Protein AF-A0A7S4KEG2-F1 (afdb_monomer_lite)

Foldseek 3Di:
DDDPPDPPPPDDQVPAQFDDDPDPDRQTPVRLLVQLVVLQVVLVVCVVVLVLVSSLVSLVVSCSSCVSVLPPPDPSSLVSLLSSLLSQLVSLLSVLLQDPDLVSSLVSLVSSLVSLVVSCVSPVLPLSSLQSLLSSLLLNLLSVVVVCVVPPDDDDRSVVSLVSSVVSLVSSCVSVVDDDPSSVVSVVCSVVSVSNVSSVVSVVVVVVVVVVVVVVVVVVVVVVVVVVVCPPDPPVCVVVDPPVVVVLVVVVVVVVVVVDDPVRSLVVVLVCLVPPPVDDPQRSVQVNCVSVPNPVDHPDDDDPVRVVVVVVVVLVCQCPPPVDDPVNNVVVVVVVVVVPDPDD

pLDDT: mean 79.64, std 15.92, range [32.06, 98.12]

Sequence (344 aa):
MEEDHGRDGYIDSSQLPGYQAEGDERVSFDSCLAIANSYKVEGNDKFKNQEWSEAMECYQNALQVLEPYKSIPFKQVKEMLTSCHLNIAASGYKKSVGMKRDLEAARELDLALQHCKEALSLDPRSVKAYFRQGQIYAEISALEDAARSQYDSFSGSANILTQRSRDSLLQAKSILGTNDNSIAAAFEELEAGAAKKRRKEYRTSLQMSKASDATMERSDKAAERMNQKNIPRKAEDWNKIDLDGELQRLEYESLRQQGLSEDEIRNRQIMQIVQDSSLDEDEKMKRCMHLVGHKDWQPHPLTEQERNRRESEKMLQFLQDPRRSPDEKVSYLAHLYQKSKPSD

Organism: Guillardia theta (NCBI:txid55529)

InterPro domains:
  IPR011990 Tetratricopeptide-like helical domain superfamily [G3DSA:1.25.40.10] (25-153)
  IPR011990 Tetratricopeptide-like helical domain superfamily [SSF48452] (35-147)
  IPR050754 Peptidyl-prolyl cis-trans isomerase FKBP4/5/8-like [PTHR46512] (27-147)

Structure (mmCIF, N/CA/C/O backbone):
data_AF-A0A7S4KEG2-F1
#
_entry.id   AF-A0A7S4KEG2-F1
#
loop_
_atom_site.group_PDB
_atom_site.id
_atom_site.type_symbol
_atom_site.label_atom_id
_atom_site.label_alt_id
_atom_site.label_comp_id
_atom_site.label_asym_id
_atom_site.label_entity_id
_atom_site.label_seq_id
_atom_site.pdbx_PDB_ins_code
_atom_site.Cartn_x
_atom_site.Cartn_y
_atom_site.Cartn_z
_atom_site.occupancy
_atom_site.B_iso_or_equiv
_atom_site.auth_seq_id
_atom_site.auth_comp_id
_atom_site.auth_asym_id
_atom_site.auth_atom_id
_atom_site.pdbx_PDB_model_num
ATOM 1 N N . MET A 1 1 ? 9.324 -32.953 -36.872 1.00 39.41 1 MET A N 1
ATOM 2 C CA . MET A 1 1 ? 10.489 -32.287 -36.265 1.00 39.41 1 MET A CA 1
ATOM 3 C C . MET A 1 1 ? 11.060 -31.388 -37.334 1.00 39.41 1 MET A C 1
ATOM 5 O O . MET A 1 1 ? 11.799 -31.873 -38.174 1.00 39.41 1 MET A O 1
ATOM 9 N N . GLU A 1 2 ? 10.636 -30.133 -37.350 1.00 32.06 2 GLU A N 1
ATOM 10 C CA . GLU A 1 2 ? 11.335 -29.060 -38.054 1.00 32.06 2 GLU A CA 1
ATOM 11 C C . GLU A 1 2 ? 11.366 -27.901 -37.062 1.00 32.06 2 GLU A C 1
ATOM 13 O O . GLU A 1 2 ? 10.323 -27.423 -36.615 1.00 32.06 2 GLU A O 1
ATOM 18 N N . GLU A 1 3 ? 12.571 -27.593 -36.591 1.00 37.38 3 GLU A N 1
ATOM 19 C CA . GLU A 1 3 ? 12.851 -26.505 -35.665 1.00 37.38 3 GLU A CA 1
ATOM 20 C C . GLU A 1 3 ? 12.835 -25.197 -36.459 1.00 37.38 3 GLU A C 1
ATOM 22 O O . GLU A 1 3 ? 13.717 -24.935 -37.275 1.00 37.38 3 GLU A O 1
ATOM 27 N N . ASP A 1 4 ? 11.802 -24.387 -36.235 1.00 32.53 4 ASP A N 1
ATOM 28 C CA . ASP A 1 4 ? 11.721 -23.013 -36.723 1.00 32.53 4 ASP A CA 1
ATOM 29 C C . ASP A 1 4 ? 12.613 -22.137 -35.830 1.00 32.53 4 ASP A C 1
ATOM 31 O O . ASP A 1 4 ? 12.211 -21.648 -34.770 1.00 32.53 4 ASP A O 1
ATOM 35 N N . HIS A 1 5 ? 13.888 -22.023 -36.204 1.00 35.38 5 HIS A N 1
ATOM 36 C CA . HIS A 1 5 ? 14.797 -21.052 -35.613 1.00 35.38 5 HIS A CA 1
ATOM 37 C C . HIS A 1 5 ? 14.355 -19.648 -36.026 1.00 35.38 5 HIS A C 1
ATOM 39 O O . HIS A 1 5 ? 14.627 -19.181 -37.133 1.00 35.38 5 HIS A O 1
ATOM 45 N N . GLY A 1 6 ? 13.664 -18.994 -35.090 1.00 36.53 6 GLY A N 1
ATOM 46 C CA . GLY A 1 6 ? 13.202 -17.622 -35.191 1.00 36.53 6 GLY A CA 1
ATOM 47 C C . GLY A 1 6 ? 14.280 -16.688 -35.731 1.00 36.53 6 GLY A C 1
ATOM 48 O O . GLY A 1 6 ? 15.373 -16.564 -35.178 1.00 36.53 6 GLY A O 1
ATOM 49 N N . ARG A 1 7 ? 13.933 -15.990 -36.814 1.00 38.50 7 ARG A N 1
ATOM 50 C CA . ARG A 1 7 ? 14.601 -14.750 -37.198 1.00 38.50 7 ARG A CA 1
ATOM 51 C C . ARG A 1 7 ? 14.349 -13.726 -36.093 1.00 38.50 7 ARG A C 1
ATOM 53 O O . ARG A 1 7 ? 13.354 -13.007 -36.143 1.00 38.50 7 ARG A O 1
ATOM 60 N N . ASP A 1 8 ? 15.260 -13.639 -35.132 1.00 41.06 8 ASP A N 1
ATOM 61 C CA . ASP A 1 8 ? 15.459 -12.409 -34.371 1.00 41.06 8 ASP A CA 1
ATOM 62 C C . ASP A 1 8 ? 15.936 -11.350 -35.371 1.00 41.06 8 ASP A C 1
ATOM 64 O O . ASP A 1 8 ? 17.112 -11.256 -35.726 1.00 41.06 8 ASP A O 1
ATOM 68 N N . GLY A 1 9 ? 14.976 -10.606 -35.921 1.00 41.56 9 GLY A N 1
ATOM 69 C CA . GLY A 1 9 ? 15.255 -9.420 -36.711 1.00 41.56 9 GLY A CA 1
ATOM 70 C C . GLY A 1 9 ? 16.026 -8.446 -35.832 1.00 41.56 9 GLY A C 1
ATOM 71 O O . GLY A 1 9 ? 15.485 -7.929 -34.860 1.00 41.56 9 GLY A O 1
ATOM 72 N N . TYR A 1 10 ? 17.297 -8.231 -36.153 1.00 44.19 10 TYR A N 1
ATOM 73 C CA . TYR A 1 10 ? 18.137 -7.240 -35.496 1.00 44.19 10 TYR A CA 1
ATOM 74 C C . TYR A 1 10 ? 17.536 -5.851 -35.761 1.00 44.19 10 TYR A C 1
ATOM 76 O O . TYR A 1 10 ? 17.690 -5.298 -36.849 1.00 44.19 10 TYR A O 1
ATOM 84 N N . ILE A 1 11 ? 16.768 -5.326 -34.803 1.00 56.62 11 ILE A N 1
ATOM 85 C CA . ILE A 1 11 ? 16.232 -3.965 -34.862 1.00 56.62 11 ILE A CA 1
ATOM 86 C C . ILE A 1 11 ? 17.379 -3.029 -34.486 1.00 56.62 11 ILE A C 1
ATOM 88 O O . ILE A 1 11 ? 17.848 -3.047 -33.350 1.00 56.62 11 ILE A O 1
ATOM 92 N N . ASP A 1 12 ? 17.837 -2.237 -35.452 1.00 55.44 12 ASP A N 1
ATOM 93 C CA . ASP A 1 12 ? 18.860 -1.214 -35.247 1.00 55.44 12 ASP A CA 1
ATOM 94 C C . ASP A 1 12 ? 18.369 -0.186 -34.214 1.00 55.44 12 ASP A C 1
ATOM 96 O O . ASP A 1 12 ? 17.381 0.523 -34.432 1.00 55.44 12 ASP A O 1
ATOM 100 N N . SER A 1 13 ? 19.060 -0.112 -33.074 1.00 55.47 13 SER A N 1
ATOM 101 C CA . SER A 1 13 ? 18.702 0.764 -31.958 1.00 55.47 13 SER A CA 1
ATOM 102 C C . SER A 1 13 ? 18.745 2.252 -32.322 1.00 55.47 13 SER A C 1
ATOM 104 O O . SER A 1 13 ? 18.095 3.055 -31.653 1.00 55.47 13 SER A O 1
ATOM 106 N N . SER A 1 14 ? 19.434 2.624 -33.408 1.00 53.56 14 SER A N 1
ATOM 107 C CA . SER A 1 14 ? 19.484 3.995 -33.932 1.00 53.56 14 SER A CA 1
ATOM 108 C C . SER A 1 14 ? 18.191 4.446 -34.630 1.00 53.56 14 SER A C 1
ATOM 110 O O . SER A 1 14 ? 17.981 5.647 -34.816 1.00 53.56 14 SER A O 1
ATOM 112 N N . GLN A 1 15 ? 17.300 3.508 -34.977 1.00 54.25 15 GLN A N 1
ATOM 113 C CA . GLN A 1 15 ? 16.011 3.779 -35.631 1.00 54.25 15 GLN A CA 1
ATOM 114 C C . GLN A 1 15 ? 14.820 3.780 -34.661 1.00 54.25 15 GLN A C 1
ATOM 116 O O . GLN A 1 15 ? 13.681 4.004 -35.076 1.00 54.25 15 GLN A O 1
ATOM 121 N N . LEU A 1 16 ? 15.062 3.528 -33.373 1.00 61.19 16 LEU A N 1
ATOM 122 C CA . LEU A 1 16 ? 14.010 3.471 -32.366 1.00 61.19 16 LEU A CA 1
ATOM 123 C C . LEU A 1 16 ? 13.505 4.875 -31.978 1.00 61.19 16 LEU A C 1
ATOM 125 O O . LEU A 1 16 ? 14.278 5.840 -31.990 1.00 61.19 16 LEU A O 1
ATOM 129 N N . PRO A 1 17 ? 12.213 5.016 -31.621 1.00 58.81 17 PRO A N 1
ATOM 130 C CA . PRO A 1 17 ? 11.678 6.282 -31.134 1.00 58.81 17 PRO A CA 1
ATOM 131 C C . PRO A 1 17 ? 12.398 6.683 -29.840 1.00 58.81 17 PRO A C 1
ATOM 133 O O . PRO A 1 17 ? 12.325 5.977 -28.840 1.00 58.81 17 PRO A O 1
ATOM 136 N N . GLY A 1 18 ? 13.112 7.809 -29.867 1.00 52.38 18 GLY A N 1
ATOM 137 C CA . GLY A 1 18 ? 13.791 8.343 -28.686 1.00 52.38 18 GLY A CA 1
ATOM 138 C C . GLY A 1 18 ? 12.796 8.911 -27.672 1.00 52.38 18 GLY A C 1
ATOM 139 O O . GLY A 1 18 ? 11.804 9.535 -28.052 1.00 52.38 18 GLY A O 1
ATOM 140 N N . TYR A 1 19 ? 13.080 8.733 -26.382 1.00 53.09 19 TYR A N 1
ATOM 141 C CA . TYR A 1 19 ? 12.391 9.442 -25.302 1.00 53.09 19 TYR A CA 1
ATOM 142 C C . TYR A 1 19 ? 12.930 10.880 -25.230 1.00 53.09 19 TYR A C 1
ATOM 144 O O . TYR A 1 19 ? 14.144 11.075 -25.139 1.00 53.09 19 TYR A O 1
ATOM 152 N N . GLN A 1 20 ? 12.051 11.884 -25.305 1.00 52.91 20 GLN A N 1
ATOM 153 C CA . GLN A 1 20 ? 12.420 13.289 -25.103 1.00 52.91 20 GLN A CA 1
ATOM 154 C C . GLN A 1 20 ? 12.227 13.647 -23.626 1.00 52.91 20 GLN A C 1
ATOM 156 O O . GLN A 1 20 ? 11.113 13.940 -23.196 1.00 52.91 20 GLN A O 1
ATOM 161 N N . ALA A 1 21 ? 13.310 13.613 -22.850 1.00 45.81 21 ALA A N 1
ATOM 162 C CA . ALA A 1 21 ? 13.364 14.352 -21.591 1.00 45.81 21 ALA A CA 1
ATOM 163 C C . ALA A 1 21 ? 13.489 15.853 -21.915 1.00 45.81 21 ALA A C 1
ATOM 165 O O . ALA A 1 21 ? 14.041 16.204 -22.957 1.00 45.81 21 ALA A O 1
ATOM 166 N N . GLU A 1 22 ? 12.947 16.732 -21.069 1.00 44.00 22 GLU A N 1
ATOM 167 C CA . GLU A 1 22 ? 13.000 18.190 -21.258 1.00 44.00 22 GLU A CA 1
ATOM 168 C C . GLU A 1 22 ? 14.449 18.667 -21.507 1.00 44.00 22 GLU A C 1
ATOM 170 O O . GLU A 1 22 ? 15.245 18.766 -20.577 1.00 44.00 22 GLU A O 1
ATOM 175 N N . GLY A 1 23 ? 14.795 18.928 -22.777 1.00 45.94 23 GLY A N 1
ATOM 176 C CA . GLY A 1 23 ? 16.138 19.330 -23.217 1.00 45.94 23 GLY A CA 1
ATOM 177 C C . GLY A 1 23 ? 16.717 18.459 -24.342 1.00 45.94 23 GLY A C 1
ATOM 178 O O . GLY A 1 23 ? 17.542 17.600 -24.077 1.00 45.94 23 GLY A O 1
ATOM 179 N N . ASP A 1 24 ? 16.263 18.705 -25.576 1.00 43.44 24 ASP A N 1
ATOM 180 C CA . ASP A 1 24 ? 16.831 18.466 -26.931 1.00 43.44 24 ASP A CA 1
ATOM 181 C C . ASP A 1 24 ? 17.762 17.273 -27.306 1.00 43.44 24 ASP A C 1
ATOM 183 O O . ASP A 1 24 ? 18.054 17.110 -28.491 1.00 43.44 24 ASP A O 1
ATOM 187 N N . GLU A 1 25 ? 18.188 16.378 -26.411 1.00 54.16 25 GLU A N 1
ATOM 188 C CA . GLU A 1 25 ? 18.957 15.174 -26.772 1.00 54.16 25 GLU A CA 1
ATOM 189 C C . GLU A 1 25 ? 18.077 13.916 -26.762 1.00 54.16 25 GLU A C 1
ATOM 191 O O . GLU A 1 25 ? 17.476 13.541 -25.755 1.00 54.16 25 GLU A O 1
ATOM 196 N N . ARG A 1 26 ? 18.004 13.224 -27.911 1.00 59.25 26 ARG A N 1
ATOM 197 C CA . ARG A 1 26 ? 17.356 11.907 -28.005 1.00 59.25 26 ARG A CA 1
ATOM 198 C C . ARG A 1 26 ? 18.095 10.921 -27.104 1.00 59.25 26 ARG A C 1
ATOM 200 O O . ARG A 1 26 ? 19.220 10.526 -27.402 1.00 59.25 26 ARG A O 1
ATOM 207 N N . VAL A 1 27 ? 17.432 10.479 -26.042 1.00 66.75 27 VAL A N 1
ATOM 208 C CA . VAL A 1 27 ? 17.973 9.467 -25.134 1.00 66.75 27 VAL A CA 1
ATOM 209 C C . VAL A 1 27 ? 17.968 8.111 -25.844 1.00 66.75 27 VAL A C 1
ATOM 211 O O . VAL A 1 27 ? 16.933 7.675 -26.352 1.00 66.75 27 VAL A O 1
ATOM 214 N N . SER A 1 28 ? 19.128 7.450 -25.896 1.00 78.75 28 SER A N 1
ATOM 215 C CA . SER A 1 28 ? 19.264 6.126 -26.520 1.00 78.75 28 SER A CA 1
ATOM 216 C C . SER A 1 28 ? 18.393 5.074 -25.819 1.00 78.75 28 SER A C 1
ATOM 218 O O . SER A 1 28 ? 18.040 5.229 -24.647 1.00 78.75 28 SER A O 1
ATOM 220 N N . PHE A 1 29 ? 18.076 3.977 -26.510 1.00 83.56 29 PHE A N 1
ATOM 221 C CA . PHE A 1 29 ? 17.336 2.851 -25.930 1.00 83.56 29 PHE A CA 1
ATOM 222 C C . PHE A 1 29 ? 17.989 2.310 -24.647 1.00 83.56 29 PHE A C 1
ATOM 224 O O . PHE A 1 29 ? 17.316 2.156 -23.626 1.00 83.56 29 PHE A O 1
ATOM 231 N N . ASP A 1 30 ? 19.308 2.098 -24.672 1.00 84.50 30 ASP A N 1
ATOM 232 C CA . ASP A 1 30 ? 20.064 1.592 -23.521 1.00 84.50 30 ASP A CA 1
ATOM 233 C C . ASP A 1 30 ? 20.027 2.578 -22.348 1.00 84.50 30 ASP A C 1
ATOM 235 O O . ASP A 1 30 ? 19.859 2.186 -21.190 1.00 84.50 30 ASP A O 1
ATOM 239 N N . SER A 1 31 ? 20.104 3.878 -22.645 1.00 86.50 31 SER A N 1
ATOM 240 C CA . SER A 1 31 ? 19.953 4.935 -21.645 1.00 86.50 31 SER A CA 1
ATOM 241 C C . SER A 1 31 ? 18.537 4.962 -21.054 1.00 86.50 31 SER A C 1
ATOM 243 O O . SER A 1 31 ? 18.398 5.082 -19.839 1.00 86.50 31 SER A O 1
ATOM 245 N N . CYS A 1 32 ? 17.487 4.778 -21.862 1.00 88.94 32 CYS A N 1
ATOM 246 C CA . CYS A 1 32 ? 16.103 4.696 -21.376 1.00 88.94 32 CYS A CA 1
ATOM 247 C C . CYS A 1 32 ? 15.905 3.495 -20.440 1.00 88.94 32 CYS A C 1
ATOM 249 O O . CYS A 1 32 ? 15.313 3.630 -19.369 1.00 88.94 32 CYS A O 1
ATOM 251 N N . LEU A 1 33 ? 16.446 2.327 -20.801 1.00 90.19 33 LEU A N 1
ATOM 252 C CA . LEU A 1 33 ? 16.429 1.132 -19.952 1.00 90.19 33 LEU A CA 1
ATOM 253 C C . LEU A 1 33 ? 17.165 1.354 -18.626 1.00 90.19 33 LEU A C 1
ATOM 255 O O . LEU A 1 33 ? 16.671 0.936 -17.575 1.00 90.19 33 LEU A O 1
ATOM 259 N N . ALA A 1 34 ? 18.319 2.024 -18.658 1.00 91.62 34 ALA A N 1
ATOM 260 C CA . ALA A 1 34 ? 19.087 2.348 -17.459 1.00 91.62 34 ALA A CA 1
ATOM 261 C C . ALA A 1 34 ? 18.325 3.306 -16.527 1.00 91.62 34 ALA A C 1
ATOM 263 O O . ALA A 1 34 ? 18.239 3.039 -15.327 1.00 91.62 34 ALA A O 1
ATOM 264 N N . ILE A 1 35 ? 17.717 4.363 -17.077 1.00 92.06 35 ILE A N 1
ATOM 265 C CA . ILE A 1 35 ? 16.897 5.329 -16.326 1.00 92.06 35 ILE A CA 1
ATOM 266 C C . ILE A 1 35 ? 15.665 4.638 -15.726 1.00 92.06 35 ILE A C 1
ATOM 268 O O . ILE A 1 35 ? 15.391 4.761 -14.534 1.00 92.06 35 ILE A O 1
ATOM 272 N N . ALA A 1 36 ? 14.939 3.842 -16.514 1.00 94.25 36 ALA A N 1
ATOM 273 C CA . ALA A 1 36 ? 13.787 3.098 -16.009 1.00 94.25 36 ALA A CA 1
ATOM 274 C C . ALA A 1 36 ? 14.184 2.130 -14.881 1.00 94.25 36 ALA A C 1
ATOM 276 O O . ALA A 1 36 ? 13.465 1.976 -13.890 1.00 94.25 36 ALA A O 1
ATOM 277 N N . ASN A 1 37 ? 15.357 1.498 -14.991 1.00 95.19 37 ASN A N 1
ATOM 278 C CA . ASN A 1 37 ? 15.868 0.637 -13.935 1.00 95.19 37 ASN A CA 1
ATOM 279 C C . ASN A 1 37 ? 16.254 1.420 -12.671 1.00 95.19 37 ASN A C 1
ATOM 281 O O . ASN A 1 37 ? 15.997 0.910 -11.580 1.00 95.19 37 ASN A O 1
ATOM 285 N N . SER A 1 38 ? 16.824 2.628 -12.779 1.00 96.81 38 SER A N 1
ATOM 286 C CA . SER A 1 38 ? 17.148 3.443 -11.597 1.00 96.81 38 SER A CA 1
ATOM 287 C C . SER A 1 38 ? 15.884 3.825 -10.833 1.00 96.81 38 SER A C 1
ATOM 289 O O . SER A 1 38 ? 15.819 3.594 -9.628 1.00 96.81 38 SER A O 1
ATOM 291 N N . TYR A 1 39 ? 14.842 4.274 -11.539 1.00 97.62 39 TYR A N 1
ATOM 292 C CA . TYR A 1 39 ? 13.536 4.551 -10.944 1.00 97.62 39 TYR A CA 1
ATOM 293 C C . TYR A 1 39 ? 12.927 3.316 -10.273 1.00 97.62 39 TYR A C 1
ATOM 295 O O . TYR A 1 39 ? 12.417 3.395 -9.158 1.00 97.62 39 TYR A O 1
ATOM 303 N N . LYS A 1 40 ? 13.015 2.136 -10.900 1.00 96.44 40 LYS A N 1
ATOM 304 C CA . LYS A 1 40 ? 12.546 0.893 -10.269 1.00 96.44 40 LYS A CA 1
ATOM 305 C C . LYS A 1 40 ? 13.324 0.571 -8.987 1.00 96.44 40 LYS A C 1
ATOM 307 O O . LYS A 1 40 ? 12.723 0.109 -8.020 1.00 96.44 40 LYS A O 1
ATOM 312 N N . VAL A 1 41 ? 14.646 0.750 -8.976 1.00 96.56 41 VAL A N 1
ATOM 313 C CA . VAL A 1 41 ? 15.475 0.501 -7.783 1.00 96.56 41 VAL A CA 1
ATOM 314 C C . VAL A 1 41 ? 15.097 1.462 -6.659 1.00 96.56 41 VAL A C 1
ATOM 316 O O . VAL A 1 41 ? 14.817 1.002 -5.556 1.00 96.56 41 VAL A O 1
ATOM 319 N N . GLU A 1 42 ? 14.982 2.753 -6.959 1.00 96.69 42 GLU A N 1
ATOM 320 C CA . GLU A 1 42 ? 14.536 3.767 -6.001 1.00 96.69 42 GLU A CA 1
ATOM 321 C C . GLU A 1 42 ? 13.143 3.442 -5.444 1.00 96.69 42 GLU A C 1
ATOM 323 O O . GLU A 1 42 ? 12.945 3.403 -4.228 1.00 96.69 42 GLU A O 1
ATOM 328 N N . GLY A 1 43 ? 12.198 3.086 -6.318 1.00 96.69 43 GLY A N 1
ATOM 329 C CA . GLY A 1 43 ? 10.859 2.666 -5.914 1.00 96.69 43 GLY A CA 1
ATOM 330 C C . GLY A 1 43 ? 10.871 1.436 -5.002 1.00 96.69 43 GLY A C 1
ATOM 331 O O . GLY A 1 43 ? 10.078 1.358 -4.062 1.00 96.69 43 GLY A O 1
ATOM 332 N N . ASN A 1 44 ? 11.784 0.482 -5.222 1.00 94.69 44 ASN A N 1
ATOM 333 C CA . ASN A 1 44 ? 11.926 -0.685 -4.346 1.00 94.69 44 ASN A CA 1
ATOM 334 C C . ASN A 1 44 ? 12.424 -0.288 -2.951 1.00 94.69 44 ASN A C 1
ATOM 336 O O . ASN A 1 44 ? 12.008 -0.897 -1.965 1.00 94.69 44 ASN A O 1
ATOM 340 N N . ASP A 1 45 ? 13.307 0.702 -2.854 1.00 97.19 45 ASP A N 1
ATOM 341 C CA . ASP A 1 45 ? 13.810 1.185 -1.568 1.00 97.19 45 ASP A CA 1
ATOM 342 C C . ASP A 1 45 ? 12.732 1.970 -0.815 1.00 97.19 45 ASP A C 1
ATOM 344 O O . ASP A 1 45 ? 12.480 1.685 0.358 1.00 97.19 45 ASP A O 1
ATOM 348 N N . LYS A 1 46 ? 11.978 2.828 -1.511 1.00 95.75 46 LYS A N 1
ATOM 349 C CA . LYS A 1 46 ? 10.770 3.475 -0.971 1.00 95.75 46 LYS A CA 1
ATOM 350 C C . LYS A 1 46 ? 9.732 2.460 -0.493 1.00 95.75 46 LYS A C 1
ATOM 352 O O . LYS A 1 46 ? 9.187 2.586 0.602 1.00 95.75 46 LYS A O 1
ATOM 357 N N . PHE A 1 47 ? 9.526 1.387 -1.256 1.00 93.94 47 PHE A N 1
ATOM 358 C CA . PHE A 1 47 ? 8.638 0.298 -0.860 1.00 93.94 47 PHE A CA 1
ATOM 359 C C . PHE A 1 47 ? 9.108 -0.373 0.439 1.00 93.94 47 PHE A C 1
ATOM 361 O O . PHE A 1 47 ? 8.312 -0.591 1.346 1.00 93.94 47 PHE A O 1
ATOM 368 N N . LYS A 1 48 ? 10.401 -0.680 0.594 1.00 94.88 48 LYS A N 1
ATOM 369 C CA . LYS A 1 48 ? 10.913 -1.258 1.854 1.00 94.88 48 LYS A CA 1
ATOM 370 C C . LYS A 1 48 ? 10.697 -0.321 3.046 1.00 94.88 48 LYS A C 1
ATOM 372 O O . LYS A 1 48 ? 10.396 -0.802 4.137 1.00 94.88 48 LYS A O 1
ATOM 377 N N . ASN A 1 49 ? 10.785 0.988 2.818 1.00 95.44 49 ASN A N 1
ATOM 378 C CA . ASN A 1 49 ? 10.544 2.021 3.827 1.00 95.44 49 ASN A CA 1
ATOM 379 C C . ASN A 1 49 ? 9.059 2.282 4.115 1.00 95.44 49 ASN A C 1
ATOM 381 O O . ASN A 1 49 ? 8.743 3.115 4.957 1.00 95.44 49 ASN A O 1
ATOM 385 N N . GLN A 1 50 ? 8.143 1.556 3.466 1.00 94.12 50 GLN A N 1
ATOM 386 C CA . GLN A 1 50 ? 6.693 1.730 3.599 1.00 94.12 50 GLN A CA 1
ATOM 387 C C . GLN A 1 50 ? 6.155 3.059 3.042 1.00 94.12 50 GLN A C 1
ATOM 389 O O . GLN A 1 50 ? 5.007 3.429 3.288 1.00 94.12 50 GLN A O 1
ATOM 394 N N . GLU A 1 51 ? 6.958 3.739 2.225 1.00 95.38 51 GLU A N 1
ATOM 395 C CA . GLU A 1 51 ? 6.612 4.948 1.473 1.00 95.38 51 GLU A CA 1
ATOM 396 C C . GLU A 1 51 ? 5.902 4.532 0.172 1.00 95.38 51 GLU A C 1
ATOM 398 O O . GLU A 1 51 ? 6.461 4.549 -0.926 1.00 95.38 51 GLU A O 1
ATOM 403 N N . TRP A 1 52 ? 4.676 4.010 0.304 1.00 94.44 52 TRP A N 1
ATOM 404 C CA . TRP A 1 52 ? 3.978 3.338 -0.800 1.00 94.44 52 TRP A CA 1
ATOM 405 C C . TRP A 1 52 ? 3.618 4.276 -1.954 1.00 94.44 52 TRP A C 1
ATOM 407 O O . TRP A 1 52 ? 3.626 3.840 -3.103 1.00 94.44 52 TRP A O 1
ATOM 417 N N . SER A 1 53 ? 3.275 5.531 -1.654 1.00 94.38 53 SER A N 1
ATOM 418 C CA . SER A 1 53 ? 2.870 6.510 -2.671 1.00 94.38 53 SER A CA 1
ATOM 419 C C . SER A 1 53 ? 4.072 6.929 -3.511 1.00 94.38 53 SER A C 1
ATOM 421 O O . SER A 1 53 ? 4.015 6.892 -4.735 1.00 94.38 53 SER A O 1
ATOM 423 N N . GLU A 1 54 ? 5.177 7.231 -2.839 1.00 96.44 54 GLU A N 1
ATOM 424 C CA . GLU A 1 54 ? 6.458 7.601 -3.426 1.00 96.44 54 GLU A CA 1
ATOM 425 C C . GLU A 1 54 ? 7.016 6.438 -4.254 1.00 96.44 54 GLU A C 1
ATOM 427 O O . GLU A 1 54 ? 7.462 6.620 -5.383 1.00 96.44 54 GLU A O 1
ATOM 432 N N . ALA A 1 55 ? 6.901 5.204 -3.748 1.00 96.81 55 ALA A N 1
ATOM 433 C CA . ALA A 1 55 ? 7.268 4.018 -4.513 1.00 96.81 55 ALA A CA 1
ATOM 434 C C . ALA A 1 55 ? 6.473 3.909 -5.826 1.00 96.81 55 ALA A C 1
ATOM 436 O O . ALA A 1 55 ? 7.053 3.599 -6.866 1.00 96.81 55 ALA A O 1
ATOM 437 N N . MET A 1 56 ? 5.154 4.153 -5.795 1.00 96.44 56 MET A N 1
ATOM 438 C CA . MET A 1 56 ? 4.312 4.127 -7.002 1.00 96.44 56 MET A CA 1
ATOM 439 C C . MET A 1 56 ? 4.748 5.168 -8.026 1.00 96.44 56 MET A C 1
ATOM 441 O O . MET A 1 56 ? 4.819 4.833 -9.206 1.00 96.44 56 MET A O 1
ATOM 445 N N . GLU A 1 57 ? 5.064 6.381 -7.578 1.00 97.38 57 GLU A N 1
ATOM 446 C CA . GLU A 1 57 ? 5.536 7.465 -8.440 1.00 97.38 57 GLU A CA 1
ATOM 447 C C . GLU A 1 57 ? 6.834 7.078 -9.157 1.00 97.38 57 GLU A C 1
ATOM 449 O O . GLU A 1 57 ? 6.909 7.160 -10.383 1.00 97.38 57 GLU A O 1
ATOM 454 N N . CYS A 1 58 ? 7.817 6.524 -8.437 1.00 97.62 58 CYS A N 1
ATOM 455 C CA . CYS A 1 58 ? 9.045 6.019 -9.053 1.00 97.62 58 CYS A CA 1
ATOM 456 C C . CYS A 1 58 ? 8.748 4.969 -10.140 1.00 97.62 58 CYS A C 1
ATOM 458 O O . CYS A 1 58 ? 9.270 5.046 -11.251 1.00 97.62 58 CYS A O 1
ATOM 460 N N . TYR A 1 59 ? 7.876 3.993 -9.871 1.00 97.88 59 TYR A N 1
ATOM 461 C CA . TYR A 1 59 ? 7.532 2.989 -10.883 1.00 97.88 59 TYR A CA 1
ATOM 462 C C . TYR A 1 59 ? 6.765 3.578 -12.076 1.00 97.88 59 TYR A C 1
ATOM 464 O O . TYR A 1 59 ? 6.951 3.105 -13.196 1.00 97.88 59 TYR A O 1
ATOM 472 N N . GLN A 1 60 ? 5.918 4.587 -11.864 1.00 97.69 60 GLN A N 1
ATOM 473 C CA . GLN A 1 60 ? 5.219 5.295 -12.941 1.00 97.69 60 GLN A CA 1
ATOM 474 C C . GLN A 1 60 ? 6.200 6.065 -13.826 1.00 97.69 60 GLN A C 1
ATOM 476 O O . GLN A 1 60 ? 6.108 5.960 -15.047 1.00 97.69 60 GLN A O 1
ATOM 481 N N . ASN A 1 61 ? 7.197 6.723 -13.233 1.00 95.81 61 ASN A N 1
ATOM 482 C CA . ASN A 1 61 ? 8.274 7.379 -13.976 1.00 95.81 61 ASN A CA 1
ATOM 483 C C . ASN A 1 61 ? 9.059 6.364 -14.824 1.00 95.81 61 ASN A C 1
ATOM 485 O O . ASN A 1 61 ? 9.336 6.612 -15.996 1.00 95.81 61 ASN A O 1
ATOM 489 N N . ALA A 1 62 ? 9.333 5.168 -14.287 1.00 95.88 62 ALA A N 1
ATOM 490 C CA . ALA A 1 62 ? 9.948 4.088 -15.061 1.00 95.88 62 ALA A CA 1
ATOM 491 C C . ALA A 1 62 ? 9.084 3.640 -16.257 1.00 95.88 62 ALA A C 1
ATOM 493 O O . ALA A 1 62 ? 9.622 3.368 -17.329 1.00 95.88 62 ALA A O 1
ATOM 494 N N . LEU A 1 63 ? 7.757 3.558 -16.092 1.00 95.94 63 LEU A N 1
ATOM 495 C CA . LEU A 1 63 ? 6.837 3.238 -17.190 1.00 95.94 63 LEU A CA 1
ATOM 496 C C . LEU A 1 63 ? 6.820 4.346 -18.247 1.00 95.94 63 LEU A C 1
ATOM 498 O O . LEU A 1 63 ? 6.880 4.041 -19.432 1.00 95.94 63 LEU A O 1
ATOM 502 N N . GLN A 1 64 ? 6.793 5.612 -17.829 1.00 94.31 64 GLN A N 1
ATOM 503 C CA . GLN A 1 64 ? 6.773 6.763 -18.731 1.00 94.31 64 GLN A CA 1
ATOM 504 C C . GLN A 1 64 ? 8.012 6.801 -19.632 1.00 94.31 64 GLN A C 1
ATOM 506 O O . GLN A 1 64 ? 7.886 6.991 -20.839 1.00 94.31 64 GLN A O 1
ATOM 511 N N . VAL A 1 65 ? 9.194 6.538 -19.066 1.00 92.00 65 VAL A N 1
ATOM 512 C CA . VAL A 1 65 ? 10.456 6.432 -19.820 1.00 92.00 65 VAL A CA 1
ATOM 513 C C . VAL A 1 65 ? 10.402 5.319 -20.873 1.00 92.00 65 VAL A C 1
ATOM 515 O O . VAL A 1 65 ? 11.011 5.434 -21.936 1.00 92.00 65 VAL A O 1
ATOM 518 N N . LEU A 1 66 ? 9.665 4.241 -20.596 1.00 92.31 66 LEU A N 1
ATOM 519 C CA . LEU A 1 66 ? 9.543 3.086 -21.484 1.00 92.31 66 LEU A CA 1
ATOM 520 C C . LEU A 1 66 ? 8.334 3.133 -22.425 1.00 92.31 66 LEU A C 1
ATOM 522 O O . LEU A 1 66 ? 8.224 2.262 -23.289 1.00 92.31 66 LEU A O 1
ATOM 526 N N . GLU A 1 67 ? 7.459 4.133 -22.309 1.00 90.56 67 GLU A N 1
ATOM 527 C CA . GLU A 1 67 ? 6.241 4.246 -23.118 1.00 90.56 67 GLU A CA 1
ATOM 528 C C . GLU A 1 67 ? 6.510 4.201 -24.636 1.00 90.56 67 GLU A C 1
ATOM 530 O O . GLU A 1 67 ? 5.818 3.444 -25.324 1.00 90.56 67 GLU A O 1
ATOM 535 N N . PRO A 1 68 ? 7.554 4.868 -25.186 1.00 89.00 68 PRO A N 1
ATOM 536 C CA . PRO A 1 68 ? 7.872 4.778 -26.617 1.00 89.00 68 PRO A CA 1
ATOM 537 C C . PRO A 1 68 ? 8.176 3.355 -27.105 1.00 89.00 68 PRO A C 1
ATOM 539 O O . PRO A 1 68 ? 8.054 3.061 -28.294 1.00 89.00 68 PRO A O 1
ATOM 542 N N . TYR A 1 69 ? 8.569 2.464 -26.193 1.00 88.31 69 TYR A N 1
ATOM 543 C CA . TYR A 1 69 ? 8.991 1.099 -26.490 1.00 88.31 69 TYR A CA 1
ATOM 544 C C . TYR A 1 69 ? 7.938 0.052 -26.097 1.00 88.31 69 TYR A C 1
ATOM 546 O O . TYR A 1 69 ? 8.161 -1.137 -26.325 1.00 88.31 69 TYR A O 1
ATOM 554 N N . LYS A 1 70 ? 6.782 0.455 -25.541 1.00 87.00 70 LYS A N 1
ATOM 555 C CA . LYS A 1 70 ? 5.746 -0.458 -25.017 1.00 87.00 70 LYS A CA 1
ATOM 556 C C . LYS A 1 70 ? 5.222 -1.449 -26.060 1.00 87.00 70 LYS A C 1
ATOM 558 O O . LYS A 1 70 ? 4.933 -2.597 -25.728 1.00 87.00 70 LYS A O 1
ATOM 563 N N . SER A 1 71 ? 5.093 -1.019 -27.314 1.00 84.25 71 SER A N 1
ATOM 564 C CA . SER A 1 71 ? 4.604 -1.855 -28.420 1.00 84.25 71 SER A CA 1
ATOM 565 C C . SER A 1 71 ? 5.693 -2.698 -29.085 1.00 84.25 71 SER A C 1
ATOM 567 O O . SER A 1 71 ? 5.386 -3.512 -29.955 1.00 84.25 71 SER A O 1
ATOM 569 N N . ILE A 1 72 ? 6.961 -2.494 -28.722 1.00 83.25 72 ILE A N 1
ATOM 570 C CA . ILE A 1 72 ? 8.095 -3.167 -29.352 1.00 83.25 72 ILE A CA 1
ATOM 571 C C . ILE A 1 72 ? 8.394 -4.445 -28.558 1.00 83.25 72 ILE A C 1
ATOM 573 O O . ILE A 1 72 ? 8.524 -4.384 -27.334 1.00 83.25 72 ILE A O 1
ATOM 577 N N . PRO A 1 73 ? 8.518 -5.620 -29.204 1.00 82.94 73 PRO A N 1
ATOM 578 C CA . PRO A 1 73 ? 8.614 -6.909 -28.517 1.00 82.94 73 PRO A CA 1
ATOM 579 C C . PRO A 1 73 ? 10.005 -7.181 -27.913 1.00 82.94 73 PRO A C 1
ATOM 581 O O . PRO A 1 73 ? 10.475 -8.318 -27.901 1.00 82.94 73 PRO A O 1
ATOM 584 N N . PHE A 1 74 ? 10.680 -6.162 -27.377 1.00 87.50 74 PHE A N 1
ATOM 585 C CA . PHE A 1 74 ? 11.938 -6.346 -26.665 1.00 87.50 74 PHE A CA 1
ATOM 586 C C . PHE A 1 74 ? 11.692 -7.036 -25.328 1.00 87.50 74 PHE A C 1
ATOM 588 O O . PHE A 1 74 ? 11.017 -6.503 -24.443 1.00 87.50 74 PHE A O 1
ATOM 595 N N . LYS A 1 75 ? 12.301 -8.213 -25.152 1.00 90.62 75 LYS A N 1
ATOM 596 C CA . LYS A 1 75 ? 12.194 -9.007 -23.921 1.00 90.62 75 LYS A CA 1
ATOM 597 C C . LYS A 1 75 ? 12.525 -8.184 -22.669 1.00 90.62 75 LYS A C 1
ATOM 599 O O . LYS A 1 75 ? 11.768 -8.224 -21.707 1.00 90.62 75 LYS A O 1
ATOM 604 N N . GLN A 1 76 ? 13.598 -7.395 -22.711 1.00 91.06 76 GLN A N 1
ATOM 605 C CA . GLN A 1 76 ? 14.052 -6.562 -21.588 1.00 91.06 76 GLN A CA 1
ATOM 606 C C . GLN A 1 76 ? 13.023 -5.489 -21.200 1.00 91.06 76 GLN A C 1
ATOM 608 O O . GLN A 1 76 ? 12.735 -5.306 -20.018 1.00 91.06 76 GLN A O 1
ATOM 613 N N . VAL A 1 77 ? 12.430 -4.809 -22.189 1.00 91.81 77 VAL A N 1
ATOM 614 C CA . VAL A 1 77 ? 11.374 -3.807 -21.962 1.00 91.81 77 VAL A CA 1
ATOM 615 C C . VAL A 1 77 ? 10.148 -4.481 -21.367 1.00 91.81 77 VAL A C 1
ATOM 617 O O . VAL A 1 77 ? 9.632 -4.039 -20.346 1.00 91.81 77 VAL A O 1
ATOM 620 N N . LYS A 1 78 ? 9.722 -5.600 -21.955 1.00 94.06 78 LYS A N 1
ATOM 621 C CA . LYS A 1 78 ? 8.575 -6.376 -21.488 1.00 94.06 78 LYS A CA 1
ATOM 622 C C . LYS A 1 78 ? 8.734 -6.835 -20.035 1.00 94.06 78 LYS A C 1
ATOM 624 O O . LYS A 1 78 ? 7.803 -6.689 -19.243 1.00 94.06 78 LYS A O 1
ATOM 629 N N . GLU A 1 79 ? 9.904 -7.353 -19.668 1.00 93.62 79 GLU A N 1
ATOM 630 C CA . GLU A 1 79 ? 10.232 -7.752 -18.293 1.00 93.62 79 GLU A CA 1
ATOM 631 C C . GLU A 1 79 ? 10.231 -6.553 -17.336 1.00 93.62 79 GLU A C 1
ATOM 633 O O . GLU A 1 79 ? 9.672 -6.643 -16.238 1.00 93.62 79 GLU A O 1
ATOM 638 N N . MET A 1 80 ? 10.791 -5.413 -17.757 1.00 95.25 80 MET A N 1
ATOM 639 C CA . MET A 1 80 ? 10.806 -4.189 -16.954 1.00 95.25 80 MET A CA 1
ATOM 640 C C . MET A 1 80 ? 9.392 -3.642 -16.721 1.00 95.25 80 MET A C 1
ATOM 642 O O . MET A 1 80 ? 9.016 -3.413 -15.572 1.00 95.25 80 MET A O 1
ATOM 646 N N . LEU A 1 81 ? 8.581 -3.512 -17.778 1.00 96.19 81 LEU A N 1
ATOM 647 C CA . LEU A 1 81 ? 7.181 -3.080 -17.701 1.00 96.19 81 LEU A CA 1
ATOM 648 C C . LEU A 1 81 ? 6.366 -4.005 -16.788 1.00 96.19 81 LEU A C 1
ATOM 650 O O . LEU A 1 81 ? 5.653 -3.534 -15.900 1.00 96.19 81 LEU A O 1
ATOM 654 N N . THR A 1 82 ? 6.530 -5.324 -16.945 1.00 95.81 82 THR A N 1
ATOM 655 C CA . THR A 1 82 ? 5.867 -6.324 -16.091 1.00 95.81 82 THR A CA 1
ATOM 656 C C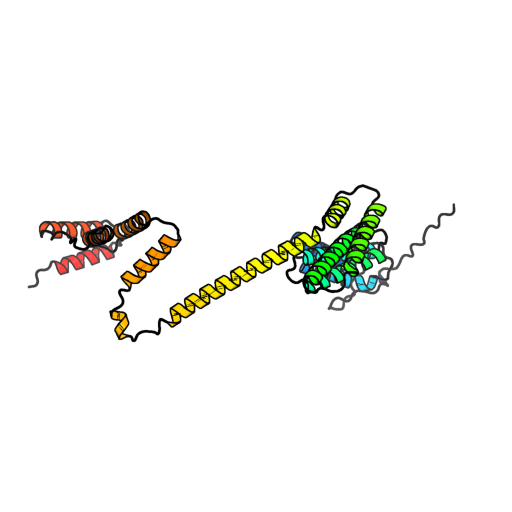 . THR A 1 82 ? 6.258 -6.124 -14.626 1.00 95.81 82 THR A C 1
ATOM 658 O O . THR A 1 82 ? 5.390 -6.082 -13.752 1.00 95.81 82 THR A O 1
ATOM 661 N N . SER A 1 83 ? 7.552 -5.951 -14.337 1.00 96.62 83 SER A N 1
ATOM 662 C CA . SER A 1 83 ? 8.037 -5.711 -12.975 1.00 96.62 83 SER A CA 1
ATOM 663 C C . SER A 1 83 ? 7.483 -4.414 -12.380 1.00 96.62 83 SER A C 1
ATOM 665 O O . SER A 1 83 ? 7.067 -4.421 -11.222 1.00 96.62 83 SER A O 1
ATOM 667 N N . CYS A 1 84 ? 7.460 -3.316 -13.140 1.00 97.38 84 CYS A N 1
ATOM 668 C CA . CYS A 1 84 ? 6.935 -2.032 -12.672 1.00 97.38 84 CYS A CA 1
ATOM 669 C C . CYS A 1 84 ? 5.432 -2.116 -12.387 1.00 97.38 84 CYS A C 1
ATOM 671 O O . CYS A 1 84 ? 5.001 -1.738 -11.301 1.00 97.38 84 CYS A O 1
ATOM 673 N N . HIS A 1 85 ? 4.636 -2.702 -13.286 1.00 98.12 85 HIS A N 1
ATOM 674 C CA . HIS A 1 85 ? 3.205 -2.915 -13.051 1.00 98.12 85 HIS A CA 1
ATOM 675 C C . HIS A 1 85 ? 2.930 -3.777 -11.811 1.00 98.12 85 HIS A C 1
ATOM 677 O O . HIS A 1 85 ? 2.091 -3.423 -10.981 1.00 98.12 85 HIS A O 1
ATOM 683 N N . LEU A 1 86 ? 3.673 -4.874 -11.628 1.00 96.62 86 LEU A N 1
ATOM 684 C CA . LEU A 1 86 ? 3.557 -5.718 -10.436 1.00 96.62 86 LEU A CA 1
ATOM 685 C C . LEU A 1 86 ? 3.910 -4.976 -9.148 1.00 96.62 86 LEU A C 1
ATOM 687 O O . LEU A 1 86 ? 3.303 -5.239 -8.108 1.00 96.62 86 LEU A O 1
ATOM 691 N N . ASN A 1 87 ? 4.895 -4.084 -9.201 1.00 97.50 87 ASN A N 1
ATOM 692 C CA . ASN A 1 87 ? 5.311 -3.296 -8.053 1.00 97.50 87 ASN A CA 1
ATOM 693 C C . ASN A 1 87 ? 4.310 -2.179 -7.730 1.00 97.50 87 ASN A C 1
ATOM 695 O O . ASN A 1 87 ? 3.981 -2.004 -6.560 1.00 97.50 87 ASN A O 1
ATOM 699 N N . ILE A 1 88 ? 3.733 -1.504 -8.731 1.00 97.75 88 ILE A N 1
ATOM 700 C CA . ILE A 1 88 ? 2.645 -0.536 -8.511 1.00 97.75 88 ILE A CA 1
ATOM 701 C C . ILE A 1 88 ? 1.438 -1.233 -7.880 1.00 97.75 88 ILE A C 1
ATOM 703 O O . ILE A 1 88 ? 0.902 -0.750 -6.885 1.00 97.75 88 ILE A O 1
ATOM 707 N N . ALA A 1 89 ? 1.049 -2.406 -8.392 1.00 97.06 89 ALA A N 1
ATOM 708 C CA . ALA A 1 89 ? -0.033 -3.191 -7.801 1.00 97.06 89 ALA A CA 1
ATOM 709 C C . ALA A 1 89 ? 0.263 -3.587 -6.343 1.00 97.06 89 ALA A C 1
ATOM 711 O O . ALA A 1 89 ? -0.628 -3.563 -5.494 1.00 97.06 89 ALA A O 1
ATOM 712 N N . ALA A 1 90 ? 1.522 -3.919 -6.034 1.00 96.44 90 ALA A N 1
ATOM 713 C CA . ALA A 1 90 ? 1.967 -4.201 -4.671 1.00 96.44 90 ALA A CA 1
ATOM 714 C C . ALA A 1 90 ? 1.790 -2.994 -3.746 1.00 96.44 90 ALA A C 1
ATOM 716 O O . ALA A 1 90 ? 1.240 -3.134 -2.652 1.00 96.44 90 ALA A O 1
ATOM 717 N N . SER A 1 91 ? 2.278 -1.833 -4.183 1.00 95.81 91 SER A N 1
ATOM 718 C CA . SER A 1 91 ? 2.227 -0.589 -3.423 1.00 95.81 91 SER A CA 1
ATOM 719 C C . SER A 1 91 ? 0.791 -0.137 -3.205 1.00 95.81 91 SER A C 1
ATOM 721 O O . SER A 1 91 ? 0.420 0.116 -2.064 1.00 95.81 91 SER A O 1
ATOM 723 N N . GLY A 1 92 ? -0.043 -0.134 -4.251 1.00 95.00 92 GLY A N 1
ATOM 724 C CA . GLY A 1 92 ? -1.460 0.233 -4.154 1.00 95.00 92 GLY A CA 1
ATOM 725 C C . GLY A 1 92 ? -2.224 -0.672 -3.184 1.00 95.00 92 GLY A C 1
ATOM 726 O O . GLY A 1 92 ? -2.927 -0.185 -2.297 1.00 95.00 92 GLY A O 1
ATOM 727 N N . TYR A 1 93 ? -1.995 -1.990 -3.251 1.00 94.38 93 TYR A N 1
ATOM 728 C CA . TYR A 1 93 ? -2.543 -2.933 -2.273 1.00 94.38 93 TYR A CA 1
ATOM 729 C C . TYR A 1 93 ? -2.096 -2.595 -0.843 1.00 94.38 93 TYR A C 1
ATOM 731 O O . TYR A 1 93 ? -2.940 -2.407 0.034 1.00 94.38 93 TYR A O 1
ATOM 739 N N . LYS A 1 94 ? -0.786 -2.460 -0.595 1.00 93.31 94 LYS A N 1
ATOM 740 C CA . LYS A 1 94 ? -0.246 -2.172 0.747 1.00 93.31 94 LYS A CA 1
ATOM 741 C C . LYS A 1 94 ? -0.749 -0.846 1.307 1.00 93.31 94 LYS A C 1
ATOM 743 O O . LYS A 1 94 ? -1.156 -0.799 2.467 1.00 93.31 94 LYS A O 1
ATOM 748 N N . LYS A 1 95 ? -0.793 0.188 0.468 1.00 92.00 95 LYS A N 1
ATOM 749 C CA . LYS A 1 95 ? -1.356 1.499 0.789 1.00 92.00 95 LYS A CA 1
ATOM 750 C C . LYS A 1 95 ? -2.816 1.361 1.222 1.00 92.00 95 LYS A C 1
ATOM 752 O O . LYS A 1 95 ? -3.182 1.859 2.282 1.00 92.00 95 LYS A O 1
ATOM 757 N N . SER A 1 96 ? -3.629 0.621 0.464 1.00 89.69 96 SER A N 1
ATOM 758 C CA . SER A 1 96 ? -5.070 0.484 0.715 1.00 89.69 96 SER A CA 1
ATOM 759 C C . SER A 1 96 ? -5.421 -0.230 2.028 1.00 89.69 96 SER A C 1
ATOM 761 O O . SER A 1 96 ? -6.398 0.156 2.675 1.00 89.69 96 SER A O 1
ATOM 763 N N . VAL A 1 97 ? -4.642 -1.238 2.448 1.00 86.06 97 VAL A N 1
ATOM 764 C CA . VAL A 1 97 ? -4.907 -2.042 3.662 1.00 86.06 97 VAL A CA 1
ATOM 765 C C . VAL A 1 97 ? -4.834 -1.184 4.932 1.00 86.06 97 VAL A C 1
ATOM 767 O O . VAL A 1 97 ? -5.545 -1.451 5.898 1.00 86.06 97 VAL A O 1
ATOM 770 N N . GLY A 1 98 ? -4.014 -0.128 4.927 1.00 74.00 98 GLY A N 1
ATOM 771 C CA . GLY A 1 98 ? -3.840 0.791 6.056 1.00 74.00 98 GLY A CA 1
ATOM 772 C C . GLY A 1 98 ? -4.685 2.070 6.002 1.00 74.00 98 GLY A C 1
ATOM 773 O O . GLY A 1 98 ? -4.528 2.926 6.876 1.00 74.00 98 GLY A O 1
ATOM 774 N N . MET A 1 99 ? -5.544 2.249 4.992 1.00 79.88 99 MET A N 1
ATOM 775 C CA . MET A 1 99 ? -6.288 3.500 4.800 1.00 79.88 99 MET A CA 1
ATOM 776 C C . MET A 1 99 ? -7.506 3.642 5.716 1.00 79.88 99 MET A C 1
ATOM 778 O O . MET A 1 99 ? -8.346 2.748 5.802 1.00 79.88 99 MET A O 1
ATOM 782 N N . LYS A 1 100 ? -7.665 4.851 6.283 1.00 70.50 100 LYS A N 1
ATOM 783 C CA . LYS A 1 100 ? -8.863 5.273 7.041 1.00 70.50 100 LYS A CA 1
ATOM 784 C C . LYS A 1 100 ? -10.103 5.446 6.175 1.00 70.50 100 LYS A C 1
ATOM 786 O O . LYS A 1 100 ? -11.218 5.335 6.681 1.00 70.50 100 LYS A O 1
ATOM 791 N N . ARG A 1 101 ? -9.913 5.817 4.908 1.00 74.81 101 ARG A N 1
ATOM 792 C CA . ARG A 1 101 ? -10.985 6.204 3.991 1.00 74.81 101 ARG A CA 1
ATOM 793 C C . ARG A 1 101 ? -11.242 5.082 2.998 1.00 74.81 101 ARG A C 1
ATOM 795 O O . ARG A 1 101 ? -10.413 4.814 2.134 1.00 74.81 101 ARG A O 1
ATOM 802 N N . ASP A 1 102 ? -12.423 4.486 3.095 1.00 81.62 102 ASP A N 1
ATOM 803 C CA . ASP A 1 102 ? -12.814 3.362 2.239 1.00 81.62 102 ASP A CA 1
ATOM 804 C C . ASP A 1 102 ? -12.923 3.762 0.754 1.00 81.62 102 ASP A C 1
ATOM 806 O O . ASP A 1 102 ? -12.583 2.966 -0.114 1.00 81.62 102 ASP A O 1
ATOM 810 N N . LEU A 1 103 ? -13.307 5.010 0.443 1.00 81.44 103 LEU A N 1
ATOM 811 C CA . LEU A 1 103 ? -13.381 5.497 -0.944 1.00 81.44 103 LEU A CA 1
ATOM 812 C C . LEU A 1 103 ? -12.000 5.636 -1.602 1.00 81.44 103 LEU A C 1
ATOM 814 O O . LEU A 1 103 ? -11.832 5.289 -2.768 1.00 81.44 103 LEU A O 1
ATOM 818 N N . GLU A 1 104 ? -11.017 6.162 -0.871 1.00 84.44 104 GLU A N 1
ATOM 819 C CA . GLU A 1 104 ? -9.638 6.252 -1.366 1.00 84.44 104 GLU A CA 1
ATOM 820 C C . GLU A 1 104 ? -9.044 4.850 -1.505 1.00 84.44 104 GLU A C 1
ATOM 822 O O . GLU A 1 104 ? -8.466 4.536 -2.541 1.00 84.44 104 GLU A O 1
ATOM 827 N N . ALA A 1 105 ? -9.288 3.970 -0.527 1.00 87.50 105 ALA A N 1
ATOM 828 C CA . ALA A 1 105 ? -8.855 2.579 -0.596 1.00 87.50 105 ALA A CA 1
ATOM 829 C C . ALA A 1 105 ? -9.428 1.852 -1.822 1.00 87.50 105 ALA A C 1
ATOM 831 O O . ALA A 1 105 ? -8.692 1.132 -2.490 1.00 87.50 105 ALA A O 1
ATOM 832 N N . ALA A 1 106 ? -10.708 2.069 -2.146 1.00 86.81 106 ALA A N 1
ATOM 833 C CA . ALA A 1 106 ? -11.340 1.496 -3.332 1.00 86.81 106 ALA A CA 1
ATOM 834 C C . ALA A 1 106 ? -10.652 1.958 -4.626 1.00 86.81 106 ALA A C 1
ATOM 836 O O . ALA A 1 106 ? -10.290 1.125 -5.452 1.00 86.81 106 ALA A O 1
ATOM 837 N N . ARG A 1 107 ? -10.381 3.265 -4.763 1.00 88.75 107 ARG A N 1
ATOM 838 C CA . ARG A 1 107 ? -9.676 3.814 -5.937 1.00 88.75 107 ARG A CA 1
ATOM 839 C C . ARG A 1 107 ? -8.281 3.214 -6.115 1.00 88.75 107 ARG A C 1
ATOM 841 O O . ARG A 1 107 ? -7.899 2.874 -7.230 1.00 88.75 107 ARG A O 1
ATOM 848 N N . GLU A 1 108 ? -7.532 3.069 -5.025 1.00 91.50 108 GLU A N 1
ATOM 849 C CA . GLU A 1 108 ? -6.185 2.483 -5.062 1.00 91.50 108 GLU A CA 1
ATOM 850 C C . GLU A 1 108 ? -6.209 0.992 -5.420 1.00 91.50 108 GLU A C 1
ATOM 852 O O . GLU A 1 108 ? -5.352 0.514 -6.163 1.00 91.50 108 GLU A O 1
ATOM 857 N N . LEU A 1 109 ? -7.203 0.248 -4.925 1.00 92.62 109 LEU A N 1
ATOM 858 C CA . LEU A 1 109 ? -7.382 -1.166 -5.256 1.00 92.62 109 LEU A CA 1
ATOM 859 C C . LEU A 1 109 ? -7.797 -1.367 -6.718 1.00 92.62 109 LEU A C 1
ATOM 861 O O . LEU A 1 109 ? -7.284 -2.281 -7.365 1.00 92.62 109 LEU A O 1
ATOM 865 N N . ASP A 1 110 ? -8.659 -0.503 -7.261 1.00 92.69 110 ASP A N 1
ATOM 866 C CA . ASP A 1 110 ? -9.032 -0.526 -8.680 1.00 92.69 110 ASP A CA 1
ATOM 867 C C . ASP A 1 110 ? -7.818 -0.265 -9.582 1.00 92.69 110 ASP A C 1
ATOM 869 O O . ASP A 1 110 ? -7.578 -1.008 -10.542 1.00 92.69 110 ASP A O 1
ATOM 873 N N . LEU A 1 111 ? -6.998 0.733 -9.235 1.00 94.25 111 LEU A N 1
ATOM 874 C CA . LEU A 1 111 ? -5.750 1.031 -9.942 1.00 94.25 111 LEU A CA 1
ATOM 875 C C . LEU A 1 111 ? -4.762 -0.144 -9.860 1.00 94.25 111 LEU A C 1
ATOM 877 O O . LEU A 1 111 ? -4.189 -0.562 -10.871 1.00 94.25 111 LEU A O 1
ATOM 881 N N . ALA A 1 112 ? -4.587 -0.731 -8.674 1.00 96.50 112 ALA A N 1
ATOM 882 C CA . ALA A 1 112 ? -3.730 -1.898 -8.484 1.00 96.50 112 ALA A CA 1
ATOM 883 C C . ALA A 1 112 ? -4.206 -3.103 -9.317 1.00 96.50 112 ALA A C 1
ATOM 885 O O . ALA A 1 112 ? -3.389 -3.835 -9.888 1.00 96.50 112 ALA A O 1
ATOM 886 N N . LEU A 1 113 ? -5.523 -3.290 -9.441 1.00 96.38 113 LEU A N 1
ATOM 887 C CA . LEU A 1 113 ? -6.107 -4.341 -10.267 1.00 96.38 113 LEU A CA 1
ATOM 888 C C . LEU A 1 113 ? -5.851 -4.100 -11.759 1.00 96.38 113 LEU A C 1
ATOM 890 O O . LEU A 1 113 ? -5.539 -5.051 -12.481 1.00 96.38 113 LEU A O 1
ATOM 894 N N . GLN A 1 114 ? -5.949 -2.851 -12.224 1.00 97.38 114 GLN A N 1
ATOM 895 C CA . GLN A 1 114 ? -5.606 -2.481 -13.598 1.00 97.38 114 GLN A CA 1
ATOM 896 C C . GLN A 1 114 ? -4.143 -2.813 -13.907 1.00 97.38 114 GLN A C 1
ATOM 898 O O . GLN A 1 114 ? -3.865 -3.462 -14.913 1.00 97.38 114 GLN A O 1
ATOM 903 N N . HIS A 1 115 ? -3.215 -2.482 -13.009 1.00 98.06 115 HIS A N 1
ATOM 904 C CA . HIS A 1 115 ? -1.806 -2.830 -13.199 1.00 98.06 115 HIS A CA 1
ATOM 905 C C . HIS A 1 115 ? -1.542 -4.337 -13.178 1.00 98.06 115 HIS A C 1
ATOM 907 O O . HIS A 1 115 ? -0.695 -4.813 -13.928 1.00 98.06 115 HIS A O 1
ATOM 913 N N . CYS A 1 116 ? -2.296 -5.124 -12.409 1.00 97.06 116 CYS A N 1
ATOM 914 C CA . CYS A 1 116 ? -2.207 -6.578 -12.530 1.00 97.06 116 CYS A CA 1
ATOM 915 C C . CYS A 1 116 ? -2.652 -7.078 -13.914 1.00 97.06 116 CYS A C 1
ATOM 917 O O . CYS A 1 116 ? -2.062 -8.021 -14.434 1.00 97.06 116 CYS A O 1
ATOM 919 N N . LYS A 1 117 ? -3.675 -6.458 -14.521 1.00 97.81 117 LYS A N 1
ATOM 920 C CA . LYS A 1 117 ? -4.122 -6.807 -15.880 1.00 97.81 117 LYS A CA 1
ATOM 921 C C . LYS A 1 117 ? -3.074 -6.443 -16.930 1.00 97.81 117 LYS A C 1
ATOM 923 O O . LYS A 1 117 ? -2.824 -7.259 -17.808 1.00 97.81 117 LYS A O 1
ATOM 928 N N . GLU A 1 118 ? -2.430 -5.281 -16.811 1.00 97.56 118 GLU A N 1
ATOM 929 C CA . GLU A 1 118 ? -1.299 -4.910 -17.679 1.00 97.56 118 GLU A CA 1
ATOM 930 C C . GLU A 1 118 ? -0.116 -5.879 -17.498 1.00 97.56 118 GLU A C 1
ATOM 932 O O . GLU A 1 118 ? 0.484 -6.327 -18.469 1.00 97.56 118 GLU A O 1
ATOM 937 N N . ALA A 1 119 ? 0.198 -6.290 -16.265 1.00 97.12 119 ALA A N 1
ATOM 938 C CA . ALA A 1 119 ? 1.239 -7.293 -16.034 1.00 97.12 119 ALA A CA 1
ATOM 939 C C . ALA A 1 119 ? 0.896 -8.650 -16.676 1.00 97.12 119 ALA A C 1
ATOM 941 O O . ALA A 1 119 ? 1.786 -9.300 -17.213 1.00 97.12 119 ALA A O 1
ATOM 942 N N . LEU A 1 120 ? -0.375 -9.067 -16.653 1.00 97.00 120 LEU A N 1
ATOM 943 C CA . LEU A 1 120 ? -0.837 -10.312 -17.281 1.00 97.00 120 LEU A CA 1
ATOM 944 C C . LEU A 1 120 ? -0.940 -10.231 -18.807 1.00 97.00 120 LEU A C 1
ATOM 946 O O . LEU A 1 120 ? -0.791 -11.255 -19.469 1.00 97.00 120 LEU A O 1
ATOM 950 N N . SER A 1 121 ? -1.201 -9.053 -19.378 1.00 96.25 121 SER A N 1
ATOM 951 C CA . SER A 1 121 ? -1.184 -8.878 -20.836 1.00 96.25 121 SER A CA 1
ATOM 952 C C . SER A 1 121 ? 0.237 -9.007 -21.388 1.00 96.25 121 SER A C 1
ATOM 954 O O . SER A 1 121 ? 0.434 -9.544 -22.478 1.00 96.25 121 SER A O 1
ATOM 956 N N . LEU A 1 122 ? 1.234 -8.586 -20.604 1.00 94.62 122 LEU A N 1
ATOM 957 C CA . LEU A 1 122 ? 2.645 -8.800 -20.899 1.00 94.62 122 LEU A CA 1
ATOM 958 C C . LEU A 1 122 ? 3.043 -10.255 -20.597 1.00 94.62 122 LEU A C 1
ATOM 960 O O . LEU A 1 122 ? 3.483 -10.972 -21.494 1.00 94.62 122 LEU A O 1
ATOM 964 N N . ASP A 1 123 ? 2.858 -10.732 -19.371 1.00 94.88 123 ASP A N 1
ATOM 965 C CA . ASP A 1 123 ? 3.185 -12.096 -18.950 1.00 94.88 123 ASP A CA 1
ATOM 966 C C . ASP A 1 123 ? 1.940 -12.854 -18.447 1.00 94.88 123 ASP A C 1
ATOM 968 O O . ASP A 1 123 ? 1.628 -12.835 -17.250 1.00 94.88 123 ASP A O 1
ATOM 972 N N . PRO A 1 124 ? 1.253 -13.604 -19.333 1.00 96.12 124 PRO A N 1
ATOM 973 C CA . PRO A 1 124 ? 0.071 -14.386 -18.967 1.00 96.12 124 PRO A CA 1
ATOM 974 C C . PRO A 1 124 ? 0.330 -15.497 -17.944 1.00 96.12 124 PRO A C 1
ATOM 976 O O . PRO A 1 124 ? -0.623 -16.058 -17.398 1.00 96.12 124 PRO A O 1
ATOM 979 N N . ARG A 1 125 ? 1.598 -15.854 -17.698 1.00 95.12 125 ARG A N 1
ATOM 980 C CA . ARG A 1 125 ? 2.017 -16.864 -16.716 1.00 95.12 125 ARG A CA 1
ATOM 981 C C . ARG A 1 125 ? 2.628 -16.233 -15.461 1.00 95.12 125 ARG A C 1
ATOM 983 O O . ARG A 1 125 ? 3.272 -16.923 -14.673 1.00 95.12 125 ARG A O 1
ATOM 990 N N . SER A 1 126 ? 2.382 -14.948 -15.215 1.00 94.25 126 SER A N 1
ATOM 991 C CA . SER A 1 126 ? 2.897 -14.279 -14.025 1.00 94.25 126 SER A CA 1
ATOM 992 C C . SER A 1 126 ? 2.195 -14.758 -12.749 1.00 94.25 126 SER A C 1
ATOM 994 O O . SER A 1 126 ? 1.101 -14.304 -12.403 1.00 94.25 126 SER A O 1
ATOM 996 N N . VAL A 1 127 ? 2.859 -15.634 -11.986 1.00 94.06 127 VAL A N 1
ATOM 997 C CA . VAL A 1 127 ? 2.392 -16.087 -10.659 1.00 94.06 127 VAL A CA 1
ATOM 998 C C . VAL A 1 127 ? 2.146 -14.892 -9.733 1.00 94.06 127 VAL A C 1
ATOM 1000 O O . VAL A 1 127 ? 1.128 -14.831 -9.045 1.00 94.06 127 VAL A O 1
ATOM 1003 N N . LYS A 1 128 ? 3.052 -13.904 -9.754 1.00 92.75 128 LYS A N 1
ATOM 1004 C CA . LYS A 1 128 ? 2.951 -12.691 -8.929 1.00 92.75 128 LYS A CA 1
ATOM 1005 C C . LYS A 1 128 ? 1.714 -11.864 -9.274 1.00 92.75 128 LYS A C 1
ATOM 1007 O O . LYS A 1 128 ? 1.102 -11.322 -8.359 1.00 92.75 128 LYS A O 1
ATOM 1012 N N . ALA A 1 129 ? 1.343 -11.762 -10.552 1.00 93.94 129 ALA A N 1
ATOM 1013 C CA . ALA A 1 129 ? 0.168 -10.993 -10.952 1.00 93.94 129 ALA A CA 1
ATOM 1014 C C . ALA A 1 129 ? -1.115 -11.637 -10.420 1.00 93.94 129 ALA A C 1
ATOM 1016 O O . ALA A 1 129 ? -1.885 -10.974 -9.730 1.00 93.94 129 ALA A O 1
ATOM 1017 N N . TYR A 1 130 ? -1.300 -12.939 -10.655 1.00 95.62 130 TYR A N 1
ATOM 1018 C CA . TYR A 1 130 ? -2.468 -13.671 -10.159 1.00 95.62 130 TYR A CA 1
ATOM 1019 C C . TYR A 1 130 ? -2.553 -13.680 -8.632 1.00 95.62 130 TYR A C 1
ATOM 1021 O O . TYR A 1 130 ? -3.623 -13.452 -8.068 1.00 95.62 130 TYR A O 1
ATOM 1029 N N . PHE A 1 131 ? -1.422 -13.870 -7.948 1.00 94.25 131 PHE A N 1
ATOM 1030 C CA . PHE A 1 131 ? -1.375 -13.804 -6.490 1.00 94.25 131 PHE A CA 1
ATOM 1031 C C . PHE A 1 131 ? -1.842 -12.437 -5.969 1.00 94.25 131 PHE A C 1
ATOM 1033 O O . PHE A 1 131 ? -2.715 -12.364 -5.103 1.00 94.25 131 PHE A O 1
ATOM 1040 N N . ARG A 1 132 ? -1.328 -11.342 -6.546 1.00 94.19 132 ARG A N 1
ATOM 1041 C CA . ARG A 1 132 ? -1.729 -9.977 -6.176 1.00 94.19 132 ARG A CA 1
ATOM 1042 C C . ARG A 1 132 ? -3.191 -9.688 -6.506 1.00 94.19 132 ARG A C 1
ATOM 1044 O O . ARG A 1 132 ? -3.872 -9.099 -5.674 1.00 94.19 132 ARG A O 1
ATOM 1051 N N . GLN A 1 133 ? -3.697 -10.133 -7.659 1.00 96.62 133 GLN A N 1
ATOM 1052 C CA . GLN A 1 133 ? -5.126 -10.021 -7.986 1.00 96.62 133 GLN A CA 1
ATOM 1053 C C . GLN A 1 133 ? -5.995 -10.712 -6.941 1.00 96.62 133 GLN A C 1
ATOM 1055 O O . GLN A 1 133 ? -6.982 -10.129 -6.500 1.00 96.62 133 GLN A O 1
ATOM 1060 N N . GLY A 1 134 ? -5.599 -11.910 -6.503 1.00 94.69 134 GLY A N 1
ATOM 1061 C CA . GLY A 1 134 ? -6.262 -12.632 -5.423 1.00 94.69 134 GLY A CA 1
ATOM 1062 C C . GLY A 1 134 ? -6.394 -11.781 -4.162 1.00 94.69 134 GLY A C 1
ATOM 1063 O O . GLY A 1 134 ? -7.500 -11.570 -3.662 1.00 94.69 134 GLY A O 1
ATOM 1064 N N . GLN A 1 135 ? -5.279 -11.219 -3.694 1.00 94.00 135 GLN A N 1
ATOM 1065 C CA . GLN A 1 135 ? -5.248 -10.350 -2.513 1.00 94.00 135 GLN A CA 1
ATOM 1066 C C . GLN A 1 135 ? -6.105 -9.086 -2.683 1.00 94.00 135 GLN A C 1
ATOM 1068 O O . GLN A 1 135 ? -6.862 -8.721 -1.785 1.00 94.00 135 GLN A O 1
ATOM 1073 N N . ILE A 1 136 ? -6.024 -8.436 -3.846 1.00 94.38 136 ILE A N 1
ATOM 1074 C CA . ILE A 1 136 ? -6.779 -7.214 -4.155 1.00 94.38 136 ILE A CA 1
ATOM 1075 C C . ILE A 1 136 ? -8.283 -7.499 -4.186 1.00 94.38 136 ILE A C 1
ATOM 1077 O O . ILE A 1 136 ? -9.049 -6.778 -3.554 1.00 94.38 136 ILE A O 1
ATOM 1081 N N . TYR A 1 137 ? -8.722 -8.574 -4.847 1.00 94.19 137 TYR A N 1
ATOM 1082 C CA . TYR A 1 137 ? -10.137 -8.953 -4.872 1.00 94.19 137 TYR A CA 1
ATOM 1083 C C . TYR A 1 137 ? -10.691 -9.260 -3.478 1.00 94.19 137 TYR A C 1
ATOM 1085 O O . TYR A 1 137 ? -11.830 -8.893 -3.187 1.00 94.19 137 TYR A O 1
ATOM 1093 N N . ALA A 1 138 ? -9.889 -9.879 -2.606 1.00 91.62 138 ALA A N 1
ATOM 1094 C CA . ALA A 1 138 ? -10.273 -10.125 -1.218 1.00 91.62 138 ALA A CA 1
ATOM 1095 C C . ALA A 1 138 ? -10.502 -8.811 -0.450 1.00 91.62 138 ALA A C 1
ATOM 1097 O O . ALA A 1 138 ? -11.493 -8.677 0.269 1.00 91.62 138 ALA A O 1
ATOM 1098 N N . GLU A 1 139 ? -9.623 -7.820 -0.635 1.00 92.00 139 GLU A N 1
ATOM 1099 C CA . GLU A 1 139 ? -9.767 -6.500 -0.010 1.00 92.00 139 GLU A CA 1
ATOM 1100 C C . GLU A 1 139 ? -10.940 -5.693 -0.578 1.00 92.00 139 GLU A C 1
ATOM 1102 O O . GLU A 1 139 ? -11.690 -5.100 0.197 1.00 92.00 139 GLU A O 1
ATOM 1107 N N . ILE A 1 140 ? -11.172 -5.714 -1.896 1.00 90.44 140 ILE A N 1
ATOM 1108 C CA . ILE A 1 140 ? -12.350 -5.059 -2.494 1.00 90.44 140 ILE A CA 1
ATOM 1109 C C . ILE A 1 140 ? -13.633 -5.711 -1.962 1.00 90.44 140 ILE A C 1
ATOM 1111 O O . ILE A 1 140 ? -14.550 -5.011 -1.538 1.00 90.44 140 ILE A O 1
ATOM 1115 N N . SER A 1 141 ? -13.686 -7.046 -1.900 1.00 90.00 141 SER A N 1
ATOM 1116 C CA . SER A 1 141 ? -14.834 -7.759 -1.329 1.00 90.00 141 SER A CA 1
ATOM 1117 C C . SER A 1 141 ? -15.085 -7.363 0.127 1.00 90.00 141 SER A C 1
ATOM 1119 O O . SER A 1 141 ? -16.238 -7.222 0.537 1.00 90.00 141 SER A O 1
ATOM 1121 N N . ALA A 1 142 ? -14.023 -7.188 0.918 1.00 88.12 142 ALA A N 1
ATOM 1122 C CA . ALA A 1 142 ? -14.136 -6.756 2.305 1.00 88.12 142 ALA A CA 1
ATOM 1123 C C . ALA A 1 142 ? -14.622 -5.304 2.430 1.00 88.12 142 ALA A C 1
ATOM 1125 O O . ALA A 1 142 ? -15.419 -5.012 3.322 1.00 88.12 142 ALA A O 1
ATOM 1126 N N . LEU A 1 143 ? -14.185 -4.411 1.536 1.00 84.25 143 LEU A N 1
ATOM 1127 C CA . LEU A 1 143 ? -14.670 -3.031 1.460 1.00 84.25 143 LEU A CA 1
ATOM 1128 C C . LEU A 1 143 ? -16.155 -2.965 1.103 1.00 84.25 143 LEU A C 1
ATOM 1130 O O . LEU A 1 143 ? -16.908 -2.253 1.766 1.00 84.25 143 LEU A O 1
ATOM 1134 N N . GLU A 1 144 ? -16.593 -3.724 0.099 1.00 82.81 144 GLU A N 1
ATOM 1135 C CA . GLU A 1 144 ? -18.003 -3.762 -0.292 1.00 82.81 144 GLU A CA 1
ATOM 1136 C C . GLU A 1 144 ? -18.894 -4.302 0.829 1.00 82.81 144 GLU A C 1
ATOM 1138 O O . GLU A 1 144 ? -19.958 -3.744 1.095 1.00 82.81 144 GLU A O 1
ATOM 1143 N N . ASP A 1 145 ? -18.461 -5.361 1.516 1.00 79.88 145 ASP A N 1
ATOM 1144 C CA . ASP A 1 145 ? -19.181 -5.884 2.679 1.00 79.88 145 ASP A CA 1
ATOM 1145 C C . ASP A 1 145 ? -19.248 -4.846 3.807 1.00 79.88 145 ASP A C 1
ATOM 1147 O O . ASP A 1 145 ? -20.297 -4.649 4.421 1.00 79.88 145 ASP A O 1
ATOM 1151 N N . ALA A 1 146 ? -18.148 -4.133 4.060 1.00 75.69 146 ALA A N 1
ATOM 1152 C CA . ALA A 1 146 ? -18.092 -3.092 5.078 1.00 75.69 146 ALA A CA 1
ATOM 1153 C C . ALA A 1 146 ? -18.983 -1.882 4.739 1.00 75.69 146 ALA A C 1
ATOM 1155 O O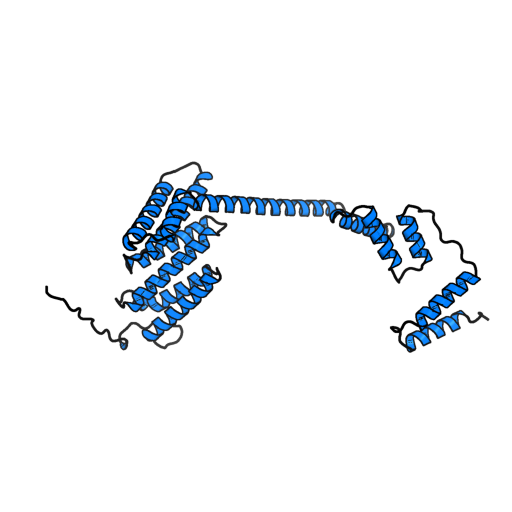 . ALA A 1 146 ? -19.532 -1.259 5.654 1.00 75.69 146 ALA A O 1
ATOM 1156 N N . ALA A 1 147 ? -19.122 -1.533 3.458 1.00 73.75 147 ALA A N 1
ATOM 1157 C CA . ALA A 1 147 ? -20.048 -0.505 2.980 1.00 73.75 147 ALA A CA 1
ATOM 1158 C C . ALA A 1 147 ? -21.513 -0.963 3.091 1.00 73.75 147 ALA A C 1
ATOM 1160 O O . ALA A 1 147 ? -22.371 -0.184 3.502 1.00 73.75 147 ALA A O 1
ATOM 1161 N N . ARG A 1 148 ? -21.800 -2.242 2.816 1.00 71.06 148 ARG A N 1
ATOM 1162 C CA . ARG A 1 148 ? -23.145 -2.825 2.957 1.00 71.06 148 ARG A CA 1
ATOM 1163 C C . ARG A 1 148 ? -23.653 -2.874 4.386 1.00 71.06 148 ARG A C 1
ATOM 1165 O O . ARG A 1 148 ? -24.815 -2.570 4.608 1.00 71.06 148 ARG A O 1
ATOM 1172 N N . SER A 1 149 ? -22.800 -3.152 5.371 1.00 60.94 149 SER A N 1
ATOM 1173 C CA . SER A 1 149 ? -23.210 -3.069 6.782 1.00 60.94 149 SER A CA 1
ATOM 1174 C C . SER A 1 149 ? -23.699 -1.668 7.203 1.00 60.94 149 SER A C 1
ATOM 1176 O O . SER A 1 149 ? -24.201 -1.519 8.313 1.00 60.94 149 SER A O 1
ATOM 1178 N N . GLN A 1 150 ? -23.539 -0.636 6.358 1.00 57.84 150 GLN A N 1
ATOM 1179 C CA . GLN A 1 150 ? -24.111 0.702 6.555 1.00 57.84 150 GLN A CA 1
ATOM 1180 C C . GLN A 1 150 ? -25.395 0.959 5.744 1.00 57.84 150 GLN A C 1
ATOM 1182 O O . GLN A 1 150 ? -26.153 1.850 6.119 1.00 57.84 150 GLN A O 1
ATOM 1187 N N . TYR A 1 151 ? -25.651 0.212 4.664 1.00 53.47 151 TYR A N 1
ATOM 1188 C CA . TYR A 1 151 ? -26.786 0.410 3.758 1.00 53.47 151 TYR A CA 1
ATOM 1189 C C . TYR A 1 151 ? -27.348 -0.947 3.309 1.00 53.47 151 TYR A C 1
ATOM 1191 O O . TYR A 1 151 ? -26.711 -1.684 2.559 1.00 53.47 151 TYR A O 1
ATOM 1199 N N . ASP A 1 152 ? -28.558 -1.262 3.764 1.00 47.34 152 ASP A N 1
ATOM 1200 C CA . ASP A 1 152 ? -29.167 -2.602 3.780 1.00 47.34 152 ASP A CA 1
ATOM 1201 C C . ASP A 1 152 ? -29.662 -3.125 2.406 1.00 47.34 152 ASP A C 1
ATOM 1203 O O . ASP A 1 152 ? -30.734 -3.716 2.289 1.00 47.34 152 ASP A O 1
ATOM 1207 N N . SER A 1 153 ? -28.922 -2.910 1.312 1.00 41.75 153 SER A N 1
ATOM 1208 C CA . SER A 1 153 ? -29.356 -3.377 -0.013 1.00 41.75 153 SER A CA 1
ATOM 1209 C C . SER A 1 153 ? -28.206 -3.809 -0.933 1.00 41.75 153 SER A C 1
ATOM 1211 O O . SER A 1 153 ? -27.260 -3.063 -1.157 1.00 41.75 153 SER A O 1
ATOM 1213 N N . PHE A 1 154 ? -28.365 -5.012 -1.510 1.00 46.06 154 PHE A N 1
ATOM 1214 C CA . PHE A 1 154 ? -27.625 -5.619 -2.636 1.00 46.06 154 PHE A CA 1
ATOM 1215 C C . PHE A 1 154 ? -26.376 -6.491 -2.331 1.00 46.06 154 PHE A C 1
ATOM 1217 O O . PHE A 1 154 ? -25.237 -6.046 -2.361 1.00 46.06 154 PHE A O 1
ATOM 1224 N N . SER A 1 155 ? -26.599 -7.800 -2.126 1.00 49.78 155 SER A N 1
ATOM 1225 C CA . SER A 1 155 ? -25.616 -8.835 -1.722 1.00 49.78 155 SER A CA 1
ATOM 1226 C C . SER A 1 155 ? -24.848 -9.542 -2.866 1.00 49.78 155 SER A C 1
ATOM 1228 O O . SER A 1 155 ? -24.120 -10.502 -2.607 1.00 49.78 155 SER A O 1
ATOM 1230 N N . GLY A 1 156 ? -25.008 -9.146 -4.131 1.00 57.19 156 GLY A N 1
ATOM 1231 C CA . GLY A 1 156 ? -24.491 -9.937 -5.261 1.00 57.19 156 GLY A CA 1
ATOM 1232 C C . GLY A 1 156 ? -22.978 -9.837 -5.504 1.00 57.19 156 GLY A C 1
ATOM 1233 O O . GLY A 1 156 ? -22.361 -10.802 -5.951 1.00 57.19 156 GLY A O 1
ATOM 1234 N N . SER A 1 157 ? -22.364 -8.688 -5.215 1.00 72.50 157 SER A N 1
ATOM 1235 C CA . SER A 1 157 ? -21.020 -8.347 -5.703 1.00 72.50 157 SER A CA 1
ATOM 1236 C C . SER A 1 157 ? -19.863 -8.950 -4.885 1.00 72.50 157 SER A C 1
ATOM 1238 O O . SER A 1 157 ? -18.934 -9.484 -5.492 1.00 72.50 157 SER A O 1
ATOM 1240 N N . ALA A 1 158 ? -19.926 -9.009 -3.543 1.00 79.81 158 ALA A N 1
ATOM 1241 C CA . ALA A 1 158 ? -18.827 -9.602 -2.753 1.00 79.81 158 ALA A CA 1
ATOM 1242 C C . ALA A 1 158 ? -18.641 -11.095 -2.981 1.00 79.81 158 ALA A C 1
ATOM 1244 O O . ALA A 1 158 ? -17.504 -11.559 -3.008 1.00 79.81 158 ALA A O 1
ATOM 1245 N N . ASN A 1 159 ? -19.721 -11.860 -3.151 1.00 83.19 159 ASN A N 1
ATOM 1246 C CA . ASN A 1 159 ? -19.588 -13.291 -3.424 1.00 83.19 159 ASN A CA 1
ATOM 1247 C C . ASN A 1 159 ? -18.836 -13.514 -4.743 1.00 83.19 159 ASN A C 1
ATOM 1249 O O . ASN A 1 159 ? -17.950 -14.362 -4.815 1.00 83.19 159 ASN A O 1
ATOM 1253 N N . ILE A 1 160 ? -19.119 -12.690 -5.757 1.00 89.38 160 ILE A N 1
ATOM 1254 C CA . ILE A 1 160 ? -18.411 -12.723 -7.041 1.00 89.38 160 ILE A CA 1
ATOM 1255 C C . ILE A 1 160 ? -16.938 -12.333 -6.861 1.00 89.38 160 ILE A C 1
ATOM 1257 O O . ILE A 1 160 ? -16.063 -12.975 -7.436 1.00 89.38 160 ILE A O 1
ATOM 1261 N N . LEU A 1 161 ? -16.634 -11.306 -6.065 1.00 89.19 161 LEU A N 1
ATOM 1262 C CA . LEU A 1 161 ? -15.253 -10.871 -5.817 1.00 89.19 161 LEU A CA 1
ATOM 1263 C C . LEU A 1 161 ? -14.453 -11.887 -4.996 1.00 89.19 161 LEU A C 1
ATOM 1265 O O . LEU A 1 161 ? -13.300 -12.156 -5.317 1.00 89.19 161 LEU A O 1
ATOM 1269 N N . THR A 1 162 ? -15.073 -12.503 -3.992 1.00 89.44 162 THR A N 1
ATOM 1270 C CA . THR A 1 162 ? -14.481 -13.599 -3.215 1.00 89.44 162 THR A CA 1
ATOM 1271 C C . THR A 1 162 ? -14.171 -14.785 -4.127 1.00 89.44 162 THR A C 1
ATOM 1273 O O . THR A 1 162 ? -13.073 -15.337 -4.070 1.00 89.44 162 THR A O 1
ATOM 1276 N N . GLN A 1 163 ? -15.086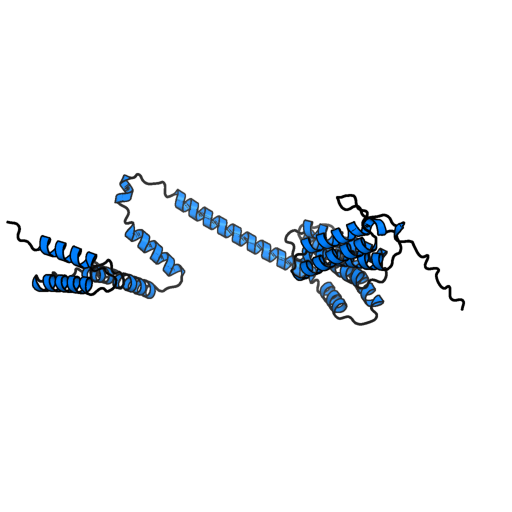 -15.127 -5.041 1.00 92.00 163 GLN A N 1
ATOM 1277 C CA . GLN A 1 163 ? -14.837 -16.174 -6.029 1.00 92.00 163 GLN A CA 1
ATOM 1278 C C . GLN A 1 163 ? -13.683 -15.804 -6.972 1.00 92.00 163 GLN A C 1
ATOM 1280 O O . GLN A 1 163 ? -12.765 -16.596 -7.144 1.00 92.00 163 GLN A O 1
ATOM 1285 N N . ARG A 1 164 ? -13.654 -14.578 -7.509 1.00 94.38 164 ARG A N 1
ATOM 1286 C CA . ARG A 1 164 ? -12.542 -14.097 -8.353 1.00 94.38 164 ARG A CA 1
ATOM 1287 C C . ARG A 1 164 ? -11.199 -14.102 -7.626 1.00 94.38 164 ARG A C 1
ATOM 1289 O O . ARG A 1 164 ? -10.172 -14.397 -8.239 1.00 94.38 164 ARG A O 1
ATOM 1296 N N . SER A 1 165 ? -11.201 -13.784 -6.331 1.00 94.81 165 SER A N 1
ATOM 1297 C CA . SER A 1 165 ? -10.019 -13.891 -5.477 1.00 94.81 165 SER A CA 1
ATOM 1298 C C . SER A 1 165 ? -9.517 -15.335 -5.440 1.00 94.81 165 SER A C 1
ATOM 1300 O O . SER A 1 165 ? -8.359 -15.593 -5.779 1.00 94.81 165 SER A O 1
ATOM 1302 N N . ARG A 1 166 ? -10.415 -16.281 -5.136 1.00 94.81 166 ARG A N 1
ATOM 1303 C CA . ARG A 1 166 ? -10.127 -17.720 -5.114 1.00 94.81 166 ARG A CA 1
ATOM 1304 C C . ARG A 1 166 ? -9.585 -18.215 -6.454 1.00 94.81 166 ARG A C 1
ATOM 1306 O O . ARG A 1 166 ? -8.557 -18.887 -6.475 1.00 94.81 166 ARG A O 1
ATOM 1313 N N . ASP A 1 167 ? -10.240 -17.857 -7.555 1.00 96.38 167 ASP A N 1
ATOM 1314 C CA . ASP A 1 167 ? -9.855 -18.271 -8.908 1.00 96.38 167 ASP A CA 1
ATOM 1315 C C . ASP A 1 167 ? -8.450 -17.765 -9.265 1.00 96.38 167 ASP A C 1
ATOM 1317 O O . ASP A 1 167 ? -7.624 -18.517 -9.781 1.00 96.38 167 ASP A O 1
ATOM 1321 N N . SER A 1 168 ? -8.136 -16.514 -8.910 1.00 95.06 168 SER A N 1
ATOM 1322 C CA . SER A 1 168 ? -6.809 -15.929 -9.140 1.00 95.06 168 SER A CA 1
ATOM 1323 C C . SER A 1 168 ? -5.725 -16.661 -8.338 1.00 95.06 168 SER A C 1
ATOM 1325 O O . SER A 1 168 ? -4.674 -17.006 -8.877 1.00 95.06 168 SER A O 1
ATOM 1327 N N . LEU A 1 169 ? -5.979 -16.974 -7.065 1.00 93.31 169 LEU A N 1
ATOM 1328 C CA . LEU A 1 169 ? -5.036 -17.740 -6.241 1.00 93.31 169 LEU A CA 1
ATOM 1329 C C . LEU A 1 169 ? -4.853 -19.180 -6.754 1.00 93.31 169 LEU A C 1
ATOM 1331 O O . LEU A 1 169 ? -3.740 -19.710 -6.719 1.00 93.31 169 LEU A O 1
ATOM 1335 N N . LEU A 1 170 ? -5.914 -19.809 -7.275 1.00 94.44 170 LEU A N 1
ATOM 1336 C CA . LEU A 1 170 ? -5.836 -21.138 -7.893 1.00 94.44 170 LEU A CA 1
ATOM 1337 C C . LEU A 1 170 ? -4.990 -21.104 -9.165 1.00 94.44 170 LEU A C 1
ATOM 1339 O O . LEU A 1 170 ? -4.155 -21.987 -9.361 1.00 94.44 170 LEU A O 1
ATOM 1343 N N . GLN A 1 171 ? -5.145 -20.066 -9.987 1.00 94.81 171 GLN A N 1
ATOM 1344 C CA . GLN A 1 171 ? -4.330 -19.873 -11.182 1.00 94.81 171 GLN A CA 1
ATOM 1345 C C . GLN A 1 171 ? -2.850 -19.673 -10.823 1.00 94.81 171 GLN A C 1
ATOM 1347 O O . GLN A 1 171 ? -1.983 -20.317 -11.417 1.00 94.81 171 GLN A O 1
ATOM 1352 N N . ALA A 1 172 ? -2.551 -18.857 -9.804 1.00 92.81 172 ALA A N 1
ATOM 1353 C CA . ALA A 1 172 ? -1.190 -18.681 -9.294 1.00 92.81 172 ALA A CA 1
ATOM 1354 C C . ALA A 1 172 ? -0.581 -20.019 -8.837 1.00 92.81 172 ALA A C 1
ATOM 1356 O O . ALA A 1 172 ? 0.535 -20.359 -9.234 1.00 92.81 172 ALA A O 1
ATOM 1357 N N . LYS A 1 173 ? -1.341 -20.810 -8.066 1.00 92.88 173 LYS A N 1
ATOM 1358 C CA . LYS A 1 173 ? -0.930 -22.143 -7.602 1.00 92.88 173 LYS A CA 1
ATOM 1359 C C . LYS A 1 173 ? -0.680 -23.105 -8.766 1.00 92.88 173 LYS A C 1
ATOM 1361 O O . LYS A 1 173 ? 0.325 -23.810 -8.774 1.00 92.88 173 LYS A O 1
ATOM 1366 N N . SER A 1 174 ? -1.577 -23.119 -9.752 1.00 93.50 174 SER A N 1
ATOM 1367 C CA . SER A 1 174 ? -1.470 -23.992 -10.923 1.00 93.50 174 SER A CA 1
ATOM 1368 C C . SER A 1 174 ? -0.224 -23.699 -11.752 1.00 93.50 174 SER A C 1
ATOM 1370 O O . SER A 1 174 ? 0.369 -24.633 -12.282 1.00 93.50 174 SER A O 1
ATOM 1372 N N . ILE A 1 175 ? 0.160 -22.427 -11.893 1.00 92.12 175 ILE A N 1
ATOM 1373 C CA . ILE A 1 175 ? 1.345 -22.045 -12.669 1.00 92.12 175 ILE A CA 1
ATOM 1374 C C . ILE A 1 175 ? 2.630 -22.356 -11.899 1.00 92.12 175 ILE A C 1
ATOM 1376 O O . ILE A 1 175 ? 3.596 -22.828 -12.493 1.00 92.12 175 ILE A O 1
ATOM 1380 N N . LEU A 1 176 ? 2.650 -22.096 -10.589 1.00 89.88 176 LEU A N 1
ATOM 1381 C CA . LEU A 1 176 ? 3.840 -22.304 -9.768 1.00 89.88 176 LEU A CA 1
ATOM 1382 C C . LEU A 1 176 ? 4.198 -23.792 -9.623 1.00 89.88 176 LEU A C 1
ATOM 1384 O O . LEU A 1 176 ? 5.371 -24.130 -9.491 1.00 89.88 176 LEU A O 1
ATOM 1388 N N . GLY A 1 177 ? 3.198 -24.680 -9.656 1.00 80.50 177 GLY A N 1
ATOM 1389 C CA . GLY A 1 177 ? 3.385 -26.137 -9.676 1.00 80.50 177 GLY A CA 1
ATOM 1390 C C . GLY A 1 177 ? 3.915 -26.745 -8.371 1.00 80.50 177 GLY A C 1
ATOM 1391 O O . GLY A 1 177 ? 4.009 -27.965 -8.262 1.00 80.50 177 GLY A O 1
ATOM 1392 N N . THR A 1 178 ? 4.232 -25.924 -7.369 1.00 79.75 178 THR A N 1
ATOM 1393 C CA . THR A 1 178 ? 4.705 -26.336 -6.043 1.00 79.75 178 THR A CA 1
ATOM 1394 C C . THR A 1 178 ? 3.825 -25.742 -4.943 1.00 79.75 178 THR A C 1
ATOM 1396 O O . THR A 1 178 ? 3.101 -24.763 -5.147 1.00 79.75 178 THR A O 1
ATOM 1399 N N . ASN A 1 179 ? 3.852 -26.360 -3.759 1.00 76.25 179 ASN A N 1
ATOM 1400 C CA . ASN A 1 179 ? 3.156 -25.831 -2.589 1.00 76.25 179 ASN A CA 1
ATOM 1401 C C . ASN A 1 179 ? 3.941 -24.646 -2.022 1.00 76.25 179 ASN A C 1
ATOM 1403 O O . ASN A 1 179 ? 4.881 -24.822 -1.252 1.00 76.25 179 ASN A O 1
ATOM 1407 N N . ASP A 1 180 ? 3.543 -23.445 -2.422 1.00 85.94 180 ASP A N 1
ATOM 1408 C CA . ASP A 1 180 ? 4.081 -22.203 -1.885 1.00 85.94 180 ASP A CA 1
ATOM 1409 C C . ASP A 1 180 ? 3.290 -21.749 -0.655 1.00 85.94 180 ASP A C 1
ATOM 1411 O O . ASP A 1 180 ? 2.063 -21.594 -0.690 1.00 85.94 180 ASP A O 1
ATOM 1415 N N . ASN A 1 181 ? 4.017 -21.527 0.440 1.00 86.88 181 ASN A N 1
ATOM 1416 C CA . ASN A 1 181 ? 3.441 -21.156 1.729 1.00 86.88 181 ASN A CA 1
ATOM 1417 C C . ASN A 1 181 ? 2.721 -19.800 1.686 1.00 86.88 181 ASN A C 1
ATOM 1419 O O . ASN A 1 181 ? 1.762 -19.607 2.426 1.00 86.88 181 ASN A O 1
ATOM 1423 N N . SER A 1 182 ? 3.142 -18.865 0.829 1.00 86.94 182 SER A N 1
ATOM 1424 C CA . SER A 1 182 ? 2.501 -17.551 0.717 1.00 86.94 182 SER A CA 1
ATOM 1425 C C . SER A 1 182 ? 1.145 -17.636 0.017 1.00 86.94 182 SER A C 1
ATOM 1427 O O . SER A 1 182 ? 0.194 -16.981 0.442 1.00 86.94 182 SER A O 1
ATOM 1429 N N . ILE A 1 183 ? 1.022 -18.499 -0.997 1.00 86.81 183 ILE A N 1
ATOM 1430 C CA . ILE A 1 183 ? -0.258 -18.770 -1.665 1.00 86.81 183 ILE A CA 1
ATOM 1431 C C . ILE A 1 183 ? -1.200 -19.512 -0.714 1.00 86.81 183 ILE A C 1
ATOM 1433 O O . ILE A 1 183 ? -2.373 -19.155 -0.622 1.00 86.81 183 ILE A O 1
ATOM 1437 N N . ALA A 1 184 ? -0.694 -20.504 0.026 1.00 87.75 184 ALA A N 1
ATOM 1438 C CA . ALA A 1 184 ? -1.477 -21.213 1.038 1.00 87.75 184 ALA A CA 1
ATOM 1439 C C . ALA A 1 184 ? -1.996 -20.262 2.130 1.00 87.75 184 ALA A C 1
ATOM 1441 O O . ALA A 1 184 ? -3.195 -20.244 2.398 1.00 87.75 184 ALA A O 1
ATOM 1442 N N . ALA A 1 185 ? -1.129 -19.401 2.672 1.00 89.00 185 ALA A N 1
ATOM 1443 C CA . ALA A 1 185 ? -1.518 -18.392 3.654 1.00 89.00 185 ALA A CA 1
ATOM 1444 C C . ALA A 1 185 ? -2.572 -17.417 3.102 1.00 89.00 185 ALA A C 1
ATOM 1446 O O . ALA A 1 185 ? -3.518 -17.075 3.802 1.00 89.00 185 ALA A O 1
ATOM 1447 N N . ALA A 1 186 ? -2.466 -17.007 1.833 1.00 88.00 186 ALA A N 1
ATOM 1448 C CA . ALA A 1 186 ? -3.475 -16.146 1.214 1.00 88.00 186 ALA A CA 1
ATOM 1449 C C . ALA A 1 186 ? -4.845 -16.834 1.069 1.00 88.00 186 ALA A C 1
ATOM 1451 O O . ALA A 1 186 ? -5.870 -16.173 1.232 1.00 88.00 186 ALA A O 1
ATOM 1452 N N . PHE A 1 187 ? -4.884 -18.146 0.803 1.00 90.44 187 PHE A N 1
ATOM 1453 C CA . PHE A 1 187 ? -6.133 -18.914 0.840 1.00 90.44 187 PHE A CA 1
ATOM 1454 C C . PHE A 1 187 ? -6.716 -18.970 2.251 1.00 90.44 187 PHE A C 1
ATOM 1456 O O . PHE A 1 187 ? -7.902 -18.708 2.424 1.00 90.44 187 PHE A O 1
ATOM 1463 N N . GLU A 1 188 ? -5.895 -19.272 3.256 1.00 90.69 188 GLU A N 1
ATOM 1464 C CA . GLU A 1 188 ? -6.342 -19.298 4.651 1.00 90.69 188 GLU A CA 1
ATOM 1465 C C . GLU A 1 188 ? -6.880 -17.933 5.097 1.00 90.69 188 GLU A C 1
ATOM 1467 O O . GLU A 1 188 ? -7.949 -17.861 5.699 1.00 90.69 188 GLU A O 1
ATOM 1472 N N . GLU A 1 189 ? -6.199 -16.838 4.746 1.00 89.75 189 GLU A N 1
ATOM 1473 C CA . GLU A 1 189 ? -6.664 -15.476 5.023 1.00 89.75 189 GLU A CA 1
ATOM 1474 C C . GLU A 1 189 ? -8.005 -15.157 4.350 1.00 89.75 189 GLU A C 1
ATOM 1476 O O . GLU A 1 189 ? -8.852 -14.494 4.960 1.00 89.75 189 GLU A O 1
ATOM 1481 N N . LEU A 1 190 ? -8.202 -15.612 3.107 1.00 89.81 190 LEU A N 1
ATOM 1482 C CA . LEU A 1 190 ? -9.453 -15.431 2.372 1.00 89.81 190 LEU A CA 1
ATOM 1483 C C . LEU A 1 190 ? -10.607 -16.164 3.070 1.00 89.81 190 LEU A C 1
ATOM 1485 O O . LEU A 1 190 ? -11.635 -15.545 3.347 1.00 89.81 190 LEU A O 1
ATOM 1489 N N . GLU A 1 191 ? -10.419 -17.443 3.406 1.00 88.88 191 GLU A N 1
ATOM 1490 C CA . GLU A 1 191 ? -11.432 -18.275 4.076 1.00 88.88 191 GLU A CA 1
ATOM 1491 C C . GLU A 1 191 ? -11.732 -17.791 5.498 1.00 88.88 191 GLU A C 1
ATOM 1493 O O . GLU A 1 191 ? -12.884 -17.762 5.931 1.00 88.88 191 GLU A O 1
ATOM 1498 N N . ALA A 1 192 ? -10.707 -17.337 6.222 1.00 87.31 192 ALA A N 1
ATOM 1499 C CA . ALA A 1 192 ? -10.861 -16.761 7.554 1.00 87.31 192 ALA A CA 1
ATOM 1500 C C . ALA A 1 192 ? -11.509 -15.363 7.536 1.00 87.31 192 ALA A C 1
ATOM 1502 O O . ALA A 1 192 ? -11.788 -14.798 8.597 1.00 87.31 192 ALA A O 1
ATOM 1503 N N . GLY A 1 193 ? -11.720 -14.763 6.357 1.00 87.19 193 GLY A N 1
ATOM 1504 C CA . GLY A 1 193 ? -12.248 -13.407 6.227 1.00 87.19 193 GLY A CA 1
ATOM 1505 C C . GLY A 1 193 ? -11.325 -12.349 6.842 1.00 87.19 193 GLY A C 1
ATOM 1506 O O . GLY A 1 193 ? -11.805 -11.338 7.367 1.00 87.19 193 GLY A O 1
ATOM 1507 N N . ALA A 1 194 ? -10.006 -12.564 6.796 1.00 85.50 194 ALA A N 1
ATOM 1508 C CA . ALA A 1 194 ? -9.012 -11.728 7.468 1.00 85.50 194 ALA A CA 1
ATOM 1509 C C . ALA A 1 194 ? -9.090 -10.253 7.037 1.00 85.50 194 ALA A C 1
ATOM 1511 O O . ALA A 1 194 ? -9.014 -9.362 7.882 1.00 85.50 194 ALA A O 1
ATOM 1512 N N . ALA A 1 195 ? -9.334 -9.984 5.750 1.00 81.12 195 ALA A N 1
ATOM 1513 C CA . ALA A 1 195 ? -9.539 -8.629 5.230 1.00 81.12 195 ALA A CA 1
ATOM 1514 C C . ALA A 1 195 ? -10.719 -7.910 5.916 1.00 81.12 195 ALA A C 1
ATOM 1516 O O . ALA A 1 195 ? -10.590 -6.770 6.369 1.00 81.12 195 ALA A O 1
ATOM 1517 N N . LYS A 1 196 ? -11.851 -8.607 6.101 1.00 85.50 196 LYS A N 1
ATOM 1518 C CA . LYS A 1 196 ? -13.029 -8.067 6.805 1.00 85.50 196 LYS A CA 1
ATOM 1519 C C . LYS A 1 196 ? -12.699 -7.753 8.263 1.00 85.50 196 LYS A C 1
ATOM 1521 O O . LYS A 1 196 ? -13.079 -6.698 8.773 1.00 85.50 196 LYS A O 1
ATOM 1526 N N . LYS A 1 197 ? -11.963 -8.653 8.925 1.00 86.62 197 LYS A N 1
ATOM 1527 C CA . LYS A 1 197 ? -11.511 -8.470 10.309 1.00 86.62 197 LYS A CA 1
ATOM 1528 C C . LYS A 1 197 ? -10.618 -7.233 10.448 1.00 86.62 197 LYS A C 1
ATOM 1530 O O . LYS A 1 197 ? -10.936 -6.368 11.261 1.00 86.62 197 LYS A O 1
ATOM 1535 N N . ARG A 1 198 ? -9.586 -7.095 9.606 1.00 86.69 198 ARG A N 1
ATOM 1536 C CA . ARG A 1 198 ? -8.675 -5.933 9.606 1.00 86.69 198 ARG A CA 1
ATOM 1537 C C . ARG A 1 198 ? -9.430 -4.615 9.422 1.00 86.69 198 ARG A C 1
ATOM 1539 O O . ARG A 1 198 ? -9.232 -3.677 10.190 1.00 86.69 198 ARG A O 1
ATOM 1546 N N . ARG A 1 199 ? -10.356 -4.549 8.458 1.00 83.19 199 ARG A N 1
ATOM 1547 C CA . ARG A 1 199 ? -11.191 -3.354 8.216 1.00 83.19 199 ARG A CA 1
ATOM 1548 C C . ARG A 1 199 ? -12.073 -3.003 9.413 1.00 83.19 199 ARG A C 1
ATOM 1550 O O . ARG A 1 199 ? -12.212 -1.828 9.754 1.00 83.19 199 ARG A O 1
ATOM 1557 N N . LYS A 1 200 ? -12.656 -4.008 10.073 1.00 85.12 200 LYS A N 1
ATOM 1558 C CA . LYS A 1 200 ? -13.461 -3.809 11.285 1.00 85.12 200 LYS A CA 1
ATOM 1559 C C . LYS A 1 200 ? -12.618 -3.241 12.427 1.00 85.12 200 LYS A C 1
ATOM 1561 O O . LYS A 1 200 ? -13.014 -2.239 13.013 1.00 85.12 200 LYS A O 1
ATOM 1566 N N . GLU A 1 201 ? -11.457 -3.834 12.699 1.00 85.38 201 GLU A N 1
ATOM 1567 C CA . GLU A 1 201 ? -10.517 -3.366 13.730 1.00 85.38 201 GLU A CA 1
ATOM 1568 C C . GLU A 1 201 ? -10.081 -1.922 13.475 1.00 85.38 201 GLU A C 1
ATOM 1570 O O . GLU A 1 201 ? -10.104 -1.091 14.383 1.00 85.38 201 GLU A O 1
ATOM 1575 N N . TYR A 1 202 ? -9.779 -1.599 12.218 1.00 83.44 202 TYR A N 1
ATOM 1576 C CA . TYR A 1 202 ? -9.404 -0.257 11.801 1.00 83.44 202 TYR A CA 1
ATOM 1577 C C . TYR A 1 202 ? -10.535 0.768 12.015 1.00 83.44 202 TYR A C 1
ATOM 1579 O O . TYR A 1 202 ? -10.311 1.885 12.485 1.00 83.44 202 TYR A O 1
ATOM 1587 N N . ARG A 1 203 ? -11.787 0.407 11.709 1.00 79.94 203 ARG A N 1
ATOM 1588 C CA . ARG A 1 203 ? -12.946 1.272 11.989 1.00 79.94 203 ARG A CA 1
ATOM 1589 C C . ARG A 1 203 ? -13.156 1.475 13.486 1.00 79.94 203 ARG A C 1
ATOM 1591 O O . ARG A 1 203 ? -13.436 2.598 13.905 1.00 79.94 203 ARG A O 1
ATOM 1598 N N . THR A 1 204 ? -13.018 0.419 14.285 1.00 83.75 204 THR A N 1
ATOM 1599 C CA . THR A 1 204 ? -13.144 0.510 15.743 1.00 83.75 204 THR A CA 1
ATOM 1600 C C . THR A 1 204 ? -12.057 1.407 16.331 1.00 83.75 204 THR A C 1
ATOM 1602 O O . THR A 1 204 ? -12.380 2.293 17.120 1.00 83.75 204 THR A O 1
ATOM 1605 N N . SER A 1 205 ? -10.797 1.264 15.910 1.00 84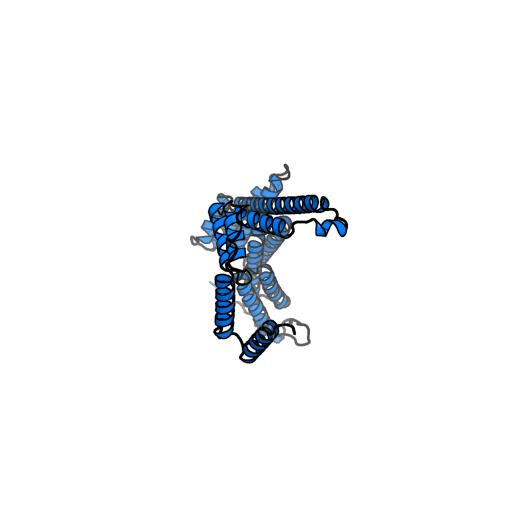.12 205 SER A N 1
ATOM 1606 C CA . SER A 1 205 ? -9.711 2.137 16.381 1.00 84.12 205 SER A CA 1
ATOM 1607 C C . SER A 1 205 ? -9.941 3.601 15.989 1.00 84.12 205 SER A C 1
ATOM 1609 O O . SER A 1 205 ? -9.727 4.501 16.801 1.00 84.12 205 SER A O 1
ATOM 1611 N N . LEU A 1 206 ? -10.480 3.855 14.793 1.00 79.38 206 LEU A N 1
ATOM 1612 C CA . LEU A 1 206 ? -10.840 5.201 14.354 1.00 79.38 206 LEU A CA 1
ATOM 1613 C C . LEU A 1 206 ? -11.989 5.807 15.174 1.00 79.38 206 LEU A C 1
ATOM 1615 O O . LEU A 1 206 ? -11.940 6.991 15.503 1.00 79.38 206 LEU A O 1
ATOM 1619 N N . GLN A 1 207 ? -13.022 5.024 15.500 1.00 81.00 207 GLN A N 1
ATOM 1620 C CA . GLN A 1 207 ? -14.115 5.477 16.368 1.00 81.00 207 GLN A CA 1
ATOM 1621 C C . GLN A 1 207 ? -13.610 5.814 17.773 1.00 81.00 207 GLN A C 1
ATOM 1623 O O . GLN A 1 207 ? -14.001 6.844 18.313 1.00 81.00 207 GLN A O 1
ATOM 1628 N N . MET A 1 208 ? -12.708 4.999 18.325 1.00 77.81 208 MET A N 1
ATOM 1629 C CA . MET A 1 208 ? -12.087 5.254 19.629 1.00 77.81 208 MET A CA 1
ATOM 1630 C C . MET A 1 208 ? -11.236 6.529 19.615 1.00 77.81 208 MET A C 1
ATOM 1632 O O . MET A 1 208 ? -11.364 7.347 20.519 1.00 77.81 208 MET A O 1
ATOM 1636 N N . SER A 1 209 ? -10.444 6.756 18.559 1.00 78.44 209 SER A N 1
ATOM 1637 C CA . SER A 1 209 ? -9.684 8.004 18.377 1.00 78.44 209 SER A CA 1
ATOM 1638 C C . SER A 1 209 ? -10.607 9.220 18.312 1.00 78.44 209 SER A C 1
ATOM 1640 O O . SER A 1 209 ? -10.415 10.161 19.068 1.00 78.44 209 SER A O 1
ATOM 1642 N N . LYS A 1 210 ? -11.666 9.184 17.494 1.00 76.56 210 LYS A N 1
ATOM 1643 C CA . LYS A 1 210 ? -12.628 10.297 17.407 1.00 76.56 210 LYS A CA 1
ATOM 1644 C C . LYS A 1 210 ? -13.377 10.539 18.717 1.00 76.56 210 LYS A C 1
ATOM 1646 O O . LYS A 1 210 ? -13.690 11.682 19.033 1.00 76.56 210 LYS A O 1
ATOM 1651 N N . ALA A 1 211 ? -13.698 9.478 19.458 1.00 70.81 211 ALA A N 1
ATOM 1652 C CA . ALA A 1 211 ? -14.319 9.595 20.771 1.00 70.81 211 ALA A CA 1
ATOM 1653 C C . ALA A 1 211 ? -13.361 10.250 21.775 1.00 70.81 211 ALA A C 1
ATOM 1655 O O . ALA A 1 211 ? -13.794 11.138 22.501 1.00 70.81 211 ALA A O 1
ATOM 1656 N N . SER A 1 212 ? -12.076 9.876 21.751 1.00 71.25 212 SER A N 1
ATOM 1657 C CA . SER A 1 212 ? -11.013 10.504 22.545 1.00 71.25 212 SER A CA 1
ATOM 1658 C C . SER A 1 212 ? -10.863 11.992 22.213 1.00 71.25 212 SER A C 1
ATOM 1660 O O . SER A 1 212 ? -10.908 12.833 23.111 1.00 71.25 212 SER A O 1
ATOM 1662 N N . ASP A 1 213 ? -10.779 12.331 20.925 1.00 72.12 213 ASP A N 1
ATOM 1663 C CA . ASP A 1 213 ? -10.658 13.716 20.459 1.00 72.12 213 ASP A CA 1
ATOM 1664 C C . ASP A 1 213 ? -11.889 14.543 20.871 1.00 72.12 213 ASP A C 1
ATOM 1666 O O . ASP A 1 213 ? -11.761 15.651 21.383 1.00 72.12 213 ASP A O 1
ATOM 1670 N N . ALA A 1 214 ? -13.095 13.975 20.755 1.00 67.62 214 ALA A N 1
ATOM 1671 C CA . ALA A 1 214 ? -14.333 14.627 21.182 1.00 67.62 214 ALA A CA 1
ATOM 1672 C C . ALA A 1 214 ? -14.450 14.764 22.711 1.00 67.62 214 ALA A C 1
ATOM 1674 O O . ALA A 1 214 ? -15.066 15.716 23.196 1.00 67.62 214 ALA A O 1
ATOM 1675 N N . THR A 1 215 ? -13.898 13.827 23.490 1.00 69.81 215 THR A N 1
ATOM 1676 C CA . THR A 1 215 ? -13.822 13.970 24.952 1.00 69.81 215 THR A CA 1
ATOM 1677 C C . THR A 1 215 ? -12.836 15.053 25.362 1.00 69.81 215 THR A C 1
ATOM 1679 O O . THR A 1 215 ? -13.166 15.829 26.255 1.00 69.81 215 THR A O 1
ATOM 1682 N N . MET A 1 216 ? -11.699 15.160 24.671 1.00 63.25 216 MET A N 1
ATOM 1683 C CA . MET A 1 216 ? -10.704 16.207 24.895 1.00 63.25 216 MET A CA 1
ATOM 1684 C C . MET A 1 216 ? -11.263 17.588 24.516 1.00 63.25 216 MET A C 1
ATOM 1686 O O . MET A 1 216 ? -11.237 18.519 25.312 1.00 63.25 216 MET A O 1
ATOM 1690 N N . GLU A 1 217 ? -11.942 17.702 23.374 1.00 68.38 217 GLU A N 1
ATOM 1691 C CA . GLU A 1 217 ? -12.597 18.951 22.969 1.00 68.38 217 GLU A CA 1
ATOM 1692 C C . GLU A 1 217 ? -13.724 19.365 23.941 1.00 68.38 217 GLU A C 1
ATOM 1694 O O . GLU A 1 217 ? -13.963 20.551 24.181 1.00 68.38 217 GLU A O 1
ATOM 1699 N N . ARG A 1 218 ? -14.430 18.396 24.544 1.00 67.69 218 ARG A N 1
ATOM 1700 C CA . ARG A 1 218 ? -15.426 18.666 25.597 1.00 67.69 218 ARG A CA 1
ATOM 1701 C C . ARG A 1 218 ? -14.784 19.094 26.912 1.00 67.69 218 ARG A C 1
ATOM 1703 O O . ARG A 1 218 ? -15.365 19.958 27.568 1.00 67.69 218 ARG A O 1
ATOM 1710 N N . SER A 1 219 ? -13.645 18.520 27.307 1.00 64.31 219 SER A N 1
ATOM 1711 C CA . SER A 1 219 ? -12.913 18.976 28.494 1.00 64.31 219 SER A CA 1
ATOM 1712 C C . SER A 1 219 ? -12.350 20.376 28.291 1.00 64.31 219 SER A C 1
ATOM 1714 O O . SER A 1 219 ? -12.494 21.205 29.184 1.00 64.31 219 SER A O 1
ATOM 1716 N N . ASP A 1 220 ? -11.840 20.681 27.099 1.00 64.56 220 ASP A N 1
ATOM 1717 C CA . ASP A 1 220 ? -11.299 21.999 26.764 1.00 64.56 220 ASP A CA 1
ATOM 1718 C C . ASP A 1 220 ? -12.409 23.055 26.752 1.00 64.56 220 ASP A C 1
ATOM 1720 O O . ASP A 1 220 ? -12.302 24.087 27.409 1.00 64.56 220 ASP A O 1
ATOM 1724 N N . LYS A 1 221 ? -13.561 22.754 26.137 1.00 69.75 221 LYS A N 1
ATOM 1725 C CA . LYS A 1 221 ? -14.744 23.634 26.188 1.00 69.75 221 LYS A CA 1
ATOM 1726 C C . LYS A 1 221 ? -15.332 23.768 27.595 1.00 69.75 221 LYS A C 1
ATOM 1728 O O . LYS A 1 221 ? -15.908 24.807 27.925 1.00 69.75 221 LYS A O 1
ATOM 1733 N N . ALA A 1 222 ? -15.237 22.736 28.435 1.00 60.91 222 ALA A N 1
ATOM 1734 C CA . ALA A 1 222 ? -15.643 22.821 29.837 1.00 60.91 222 ALA A CA 1
ATOM 1735 C C . ALA A 1 222 ? -14.681 23.708 30.643 1.00 60.91 222 ALA A C 1
ATOM 1737 O O . ALA A 1 222 ? -15.149 24.539 31.424 1.00 60.91 222 ALA A O 1
ATOM 1738 N N . ALA A 1 223 ? -13.372 23.598 30.400 1.00 57.66 223 ALA A N 1
ATOM 1739 C CA . ALA A 1 223 ? -12.350 24.465 30.975 1.00 57.66 223 ALA A CA 1
ATOM 1740 C C . ALA A 1 223 ? -12.526 25.923 30.518 1.00 57.66 223 ALA A C 1
ATOM 1742 O O . ALA A 1 223 ? -12.531 26.828 31.350 1.00 57.66 223 ALA A O 1
ATOM 1743 N N . GLU A 1 224 ? -12.803 26.168 29.235 1.00 57.09 224 GLU A N 1
ATOM 1744 C CA . GLU A 1 224 ? -13.111 27.503 28.705 1.00 57.09 224 GLU A CA 1
ATOM 1745 C C . GLU A 1 224 ? -14.384 28.098 29.317 1.00 57.09 224 GLU A C 1
ATOM 1747 O O . GLU A 1 224 ? -14.411 29.279 29.654 1.00 57.09 224 GLU A O 1
ATOM 1752 N N . ARG A 1 225 ? -15.439 27.299 29.524 1.00 59.34 225 ARG A N 1
ATOM 1753 C CA . ARG A 1 225 ? -16.667 27.754 30.206 1.00 59.34 225 ARG A CA 1
ATOM 1754 C C . ARG A 1 225 ? -16.448 28.045 31.689 1.00 59.34 225 ARG A C 1
ATOM 1756 O O . ARG A 1 225 ? -17.101 28.940 32.226 1.00 59.34 225 ARG A O 1
ATOM 1763 N N . MET A 1 226 ? -15.555 27.312 32.356 1.00 52.19 226 MET A N 1
ATOM 1764 C CA . MET A 1 226 ? -15.118 27.661 33.710 1.00 52.19 226 MET A CA 1
ATOM 1765 C C . MET A 1 226 ? -14.290 28.952 33.709 1.00 52.19 226 MET A C 1
ATOM 1767 O O . MET A 1 226 ? -14.488 29.789 34.585 1.00 52.19 226 MET A O 1
ATOM 1771 N N . ASN A 1 227 ? -13.464 29.175 32.685 1.00 51.28 227 ASN A N 1
ATOM 1772 C CA . ASN A 1 227 ? -12.653 30.383 32.547 1.00 51.28 227 ASN A CA 1
ATOM 1773 C C . ASN A 1 227 ? -13.484 31.624 32.152 1.00 51.28 227 ASN A C 1
ATOM 1775 O O . ASN A 1 227 ? -13.213 32.722 32.615 1.00 51.28 227 ASN A O 1
ATOM 1779 N N . GLN A 1 228 ? -14.573 31.472 31.391 1.00 50.44 228 GLN A N 1
ATOM 1780 C CA . GLN A 1 228 ? -15.509 32.569 31.081 1.00 50.44 228 GLN A CA 1
ATOM 1781 C C . GLN A 1 228 ? -16.355 33.017 32.285 1.00 50.44 228 GLN A C 1
ATOM 1783 O O . GLN A 1 228 ? -16.889 34.125 32.279 1.00 50.44 228 GLN A O 1
ATOM 1788 N N . LYS A 1 229 ? -16.459 32.200 33.344 1.00 48.25 229 LYS A N 1
ATOM 1789 C CA . LYS A 1 229 ? -16.997 32.648 34.642 1.00 48.25 229 LYS A CA 1
ATOM 1790 C C . LYS A 1 229 ? -15.992 33.495 35.441 1.00 48.25 229 LYS A C 1
ATOM 1792 O O . LYS A 1 229 ? -16.411 34.167 36.380 1.00 48.25 229 LYS A O 1
ATOM 1797 N N . ASN A 1 230 ? -14.721 33.540 35.030 1.00 48.47 230 ASN A N 1
ATOM 1798 C CA . ASN A 1 230 ? -13.737 34.537 35.453 1.00 48.47 230 ASN A CA 1
ATOM 1799 C C . ASN A 1 230 ? -13.767 35.737 34.494 1.00 48.47 230 ASN A C 1
ATOM 1801 O O . ASN A 1 230 ? -12.860 35.971 33.700 1.00 48.47 230 ASN A O 1
ATOM 1805 N N . ILE A 1 231 ? -14.834 36.530 34.580 1.00 45.47 231 ILE A N 1
ATOM 1806 C CA . ILE A 1 231 ? -14.821 37.902 34.057 1.00 45.47 231 ILE A CA 1
ATOM 1807 C C . ILE A 1 231 ? -13.694 38.646 34.800 1.00 45.47 231 ILE A C 1
ATOM 1809 O O . ILE A 1 231 ? -13.636 38.536 36.030 1.00 45.47 231 ILE A O 1
ATOM 1813 N N . PRO A 1 232 ? -12.789 39.377 34.116 1.00 42.31 232 PRO A N 1
ATOM 1814 C CA . PRO A 1 232 ? -11.659 40.008 34.781 1.00 42.31 232 PRO A CA 1
ATOM 1815 C C . PRO A 1 232 ? -12.173 41.001 35.821 1.00 42.31 232 PRO A C 1
ATOM 1817 O O . PRO A 1 232 ? -12.890 41.955 35.505 1.00 42.31 232 PRO A O 1
ATOM 1820 N N . ARG A 1 233 ? -11.830 40.739 37.085 1.00 48.97 233 ARG A N 1
ATOM 1821 C CA . ARG A 1 233 ? -12.120 41.650 38.188 1.00 48.97 233 ARG A CA 1
ATOM 1822 C C . ARG A 1 233 ? -11.353 42.953 37.967 1.00 48.97 233 ARG A C 1
ATOM 1824 O O . ARG A 1 233 ? -10.254 42.953 37.406 1.00 48.97 233 ARG A O 1
ATOM 1831 N N . LYS A 1 234 ? -11.952 44.071 38.381 1.00 51.28 234 LYS A N 1
ATOM 1832 C CA . LYS A 1 234 ? -11.333 45.399 38.272 1.00 51.28 234 LYS A CA 1
ATOM 1833 C C . LYS A 1 234 ? -9.984 45.398 39.001 1.00 51.28 234 LYS A C 1
ATOM 1835 O O . LYS A 1 234 ? -9.796 44.637 39.944 1.00 51.28 234 LYS A O 1
ATOM 1840 N N . ALA A 1 235 ? -9.056 46.256 38.574 1.00 48.12 235 ALA A N 1
ATOM 1841 C CA . ALA A 1 235 ? -7.682 46.319 39.091 1.00 48.12 235 ALA A CA 1
ATOM 1842 C C . ALA A 1 235 ? -7.590 46.364 40.636 1.00 48.12 235 ALA A C 1
ATOM 1844 O O . ALA A 1 235 ? -6.656 45.824 41.219 1.00 48.12 235 ALA A O 1
ATOM 1845 N N . GLU A 1 236 ? -8.596 46.936 41.298 1.00 51.31 236 GLU A N 1
ATOM 1846 C CA . GLU A 1 236 ? -8.711 47.041 42.759 1.00 51.31 236 GLU A CA 1
ATOM 1847 C C . GLU A 1 236 ? -8.886 45.691 43.487 1.00 51.31 236 GLU A C 1
ATOM 1849 O O . GLU A 1 236 ? -8.619 45.605 44.686 1.00 51.31 236 GLU A O 1
ATOM 1854 N N . ASP A 1 237 ? -9.295 44.628 42.789 1.00 53.75 237 ASP A N 1
ATOM 1855 C CA . ASP A 1 237 ? -9.515 43.300 43.376 1.00 53.75 237 ASP A CA 1
ATOM 1856 C C . ASP A 1 237 ? -8.265 42.406 43.367 1.00 53.75 237 ASP A C 1
ATOM 1858 O O . ASP A 1 237 ? -8.222 41.437 44.123 1.00 53.75 237 ASP A O 1
ATOM 1862 N N . TRP A 1 238 ? -7.232 42.727 42.578 1.00 52.75 238 TRP A N 1
ATOM 1863 C CA . TRP A 1 238 ? -5.984 41.944 42.531 1.00 52.75 238 TRP A CA 1
ATOM 1864 C C . TRP A 1 238 ? -5.186 42.029 43.831 1.00 52.75 238 TRP A C 1
ATOM 1866 O O . TRP A 1 238 ? -4.565 41.055 44.237 1.00 52.75 238 TRP A O 1
ATOM 1876 N N . ASN A 1 239 ? -5.303 43.148 44.548 1.00 53.28 239 ASN A N 1
ATOM 1877 C CA . ASN A 1 239 ? -4.669 43.338 45.854 1.00 53.28 239 ASN A CA 1
ATOM 1878 C C . ASN A 1 239 ? -5.342 42.534 46.985 1.00 53.28 239 ASN A C 1
ATOM 1880 O O . ASN A 1 239 ? -4.871 42.569 48.118 1.00 53.28 239 ASN A O 1
ATOM 1884 N N . LYS A 1 240 ? -6.458 41.843 46.706 1.00 57.50 240 LYS A N 1
ATOM 1885 C CA . LYS A 1 240 ? -7.175 40.980 47.664 1.00 57.50 240 LYS A CA 1
ATOM 1886 C C . LYS A 1 240 ? -7.006 39.488 47.374 1.00 57.50 240 LYS A C 1
ATOM 1888 O O . LYS A 1 240 ? -7.569 38.674 48.103 1.00 57.50 240 LYS A O 1
ATOM 1893 N N . ILE A 1 241 ? -6.314 39.128 46.294 1.00 50.97 241 ILE A N 1
ATOM 1894 C CA . ILE A 1 241 ? -6.102 37.730 45.920 1.00 50.97 241 ILE A CA 1
ATOM 1895 C C . ILE A 1 241 ? -4.855 37.242 46.651 1.00 50.97 241 ILE A C 1
ATOM 1897 O O . ILE A 1 241 ? -3.769 37.783 46.459 1.00 50.97 241 ILE A O 1
ATOM 1901 N N . ASP A 1 242 ? -5.031 36.217 47.482 1.00 66.12 242 ASP A N 1
ATOM 1902 C CA . ASP A 1 242 ? -3.936 35.442 48.064 1.00 66.12 242 ASP A CA 1
ATOM 1903 C C . ASP A 1 242 ? -3.293 34.600 46.954 1.00 66.12 242 ASP A C 1
ATOM 1905 O O . ASP A 1 242 ? -3.622 33.432 46.743 1.00 66.12 242 ASP A O 1
ATOM 1909 N N . LEU A 1 243 ? -2.466 35.269 46.147 1.00 54.88 243 LEU A N 1
ATOM 1910 C CA . LEU A 1 243 ? -1.830 34.691 44.968 1.00 54.88 243 LEU A CA 1
ATOM 1911 C C . LEU A 1 243 ? -0.951 33.499 45.359 1.00 54.88 243 LEU A C 1
ATOM 1913 O O . LEU A 1 243 ? -0.931 32.489 44.658 1.00 54.88 243 LEU A O 1
ATOM 1917 N N . ASP A 1 244 ? -0.287 33.615 46.508 1.00 55.28 244 ASP A N 1
ATOM 1918 C CA . ASP A 1 244 ? 0.566 32.577 47.073 1.00 55.28 244 ASP A CA 1
ATOM 1919 C C . ASP A 1 244 ? -0.272 31.366 47.508 1.00 55.28 244 ASP A C 1
ATOM 1921 O O . ASP A 1 244 ? 0.076 30.229 47.183 1.00 55.28 244 ASP A O 1
ATOM 1925 N N . GLY A 1 245 ? -1.426 31.591 48.148 1.00 65.56 245 GLY A N 1
ATOM 1926 C CA . GLY A 1 245 ? -2.366 30.529 48.511 1.00 65.56 245 GLY A CA 1
ATOM 1927 C C . GLY A 1 245 ? -2.953 29.783 47.307 1.00 65.56 245 GLY A C 1
ATOM 1928 O O . GLY A 1 245 ? -3.055 28.554 47.329 1.00 65.56 245 GLY A O 1
ATOM 1929 N N . GLU A 1 246 ? -3.300 30.489 46.226 1.00 66.00 246 GLU A N 1
ATOM 1930 C CA . GLU A 1 246 ? -3.861 29.854 45.023 1.00 66.00 246 GLU A CA 1
ATOM 1931 C C . GLU A 1 246 ? -2.789 29.101 44.214 1.00 66.00 246 GLU A C 1
ATOM 1933 O O . GLU A 1 246 ? -3.052 28.002 43.719 1.00 66.00 246 GLU A O 1
ATOM 1938 N N . LEU A 1 247 ? -1.558 29.622 44.140 1.00 64.38 247 LEU A N 1
ATOM 1939 C CA . LEU A 1 247 ? -0.415 28.899 43.565 1.00 64.38 247 LEU A CA 1
ATOM 1940 C C . LEU A 1 247 ? -0.120 27.614 44.344 1.00 64.38 247 LEU A C 1
ATOM 1942 O O . LEU A 1 247 ? 0.034 26.548 43.743 1.00 64.38 247 LEU A O 1
ATOM 1946 N N . GLN A 1 248 ? -0.121 27.691 45.677 1.00 65.19 248 GLN A N 1
ATOM 1947 C CA . GLN A 1 248 ? 0.102 26.534 46.541 1.00 65.19 248 GLN A CA 1
ATOM 1948 C C . GLN A 1 248 ? -0.999 25.478 46.373 1.00 65.19 248 GLN A C 1
ATOM 1950 O O . GLN A 1 248 ? -0.715 24.278 46.360 1.00 65.19 248 GLN A O 1
ATOM 1955 N N . ARG A 1 249 ? -2.254 25.904 46.192 1.00 73.19 249 ARG A N 1
ATOM 1956 C CA . ARG A 1 249 ? -3.376 25.003 45.907 1.00 73.19 249 ARG A CA 1
ATOM 1957 C C . ARG A 1 249 ? -3.214 24.292 44.561 1.00 73.19 249 ARG A C 1
ATOM 1959 O O . ARG A 1 249 ? -3.423 23.082 44.497 1.00 73.19 249 ARG A O 1
ATOM 1966 N N . LEU A 1 250 ? -2.841 25.008 43.501 1.00 68.81 250 LEU A N 1
ATOM 1967 C CA . LEU A 1 250 ? -2.643 24.421 42.169 1.00 68.81 250 LEU A CA 1
ATOM 1968 C C . LEU A 1 250 ? -1.489 23.412 42.154 1.00 68.81 250 LEU A C 1
ATOM 1970 O O . LEU A 1 250 ? -1.604 22.343 41.552 1.00 68.81 250 LEU A O 1
ATOM 1974 N N . GLU A 1 251 ? -0.395 23.714 42.854 1.00 70.38 251 GLU A N 1
ATOM 1975 C CA . GLU A 1 251 ? 0.720 22.779 43.014 1.00 70.38 251 GLU A CA 1
ATOM 1976 C C . GLU A 1 251 ? 0.294 21.531 43.806 1.00 70.38 251 GLU A C 1
ATOM 1978 O O . GLU A 1 251 ? 0.602 20.405 43.408 1.00 70.38 251 GLU A O 1
ATOM 1983 N N . TYR A 1 252 ? -0.498 21.709 44.869 1.00 71.31 252 TYR A N 1
ATOM 1984 C CA . TYR A 1 252 ? -1.063 20.608 45.652 1.00 71.31 252 TYR A CA 1
ATOM 1985 C C . TYR A 1 252 ? -1.984 19.704 44.811 1.00 71.31 252 TYR A C 1
ATOM 1987 O O . TYR A 1 252 ? -1.860 18.478 44.850 1.00 71.31 252 TYR A O 1
ATOM 1995 N N . GLU A 1 253 ? -2.878 20.286 44.005 1.00 70.44 253 GLU A N 1
ATOM 1996 C CA . GLU A 1 253 ? -3.769 19.544 43.101 1.00 70.44 253 GLU A CA 1
ATOM 1997 C C . GLU A 1 253 ? -2.982 18.776 42.023 1.00 70.44 253 GLU A C 1
ATOM 1999 O O . GLU A 1 253 ? -3.287 17.609 41.758 1.00 70.44 253 GLU A O 1
ATOM 2004 N N . SER A 1 254 ? -1.933 19.382 41.456 1.00 73.25 254 SER A N 1
ATOM 2005 C CA . SER A 1 254 ? -1.043 18.747 40.471 1.00 73.25 254 SER A CA 1
ATOM 2006 C C . SER A 1 254 ? -0.319 17.524 41.046 1.00 73.25 254 SER A C 1
ATOM 2008 O O . SER A 1 254 ? -0.312 16.448 40.442 1.00 73.25 254 SER A O 1
ATOM 2010 N N . LEU A 1 255 ? 0.229 17.637 42.259 1.00 72.38 255 LEU A N 1
ATOM 2011 C CA . LEU A 1 255 ? 0.914 16.527 42.929 1.00 72.38 255 LEU A CA 1
ATOM 2012 C C . LEU A 1 255 ? -0.046 15.392 43.316 1.00 72.38 255 LEU A C 1
ATOM 2014 O O . LEU A 1 255 ? 0.315 14.218 43.226 1.00 72.38 255 LEU A O 1
ATOM 2018 N N . ARG A 1 256 ? -1.294 15.717 43.669 1.00 70.81 256 ARG A N 1
ATOM 2019 C CA . ARG A 1 256 ? -2.335 14.715 43.940 1.00 70.81 256 ARG A CA 1
ATOM 2020 C C . ARG A 1 256 ? -2.735 13.945 42.679 1.00 70.81 256 ARG A C 1
ATOM 2022 O O . ARG A 1 256 ? -2.964 12.740 42.748 1.00 70.81 256 ARG A O 1
ATOM 2029 N N . GLN A 1 257 ? -2.791 14.608 41.520 1.00 73.12 257 GLN A N 1
ATOM 2030 C CA . GLN A 1 257 ? -3.046 13.950 40.228 1.00 73.12 257 GLN A CA 1
ATOM 2031 C C . GLN A 1 257 ? -1.922 12.984 39.828 1.00 73.12 257 GLN A C 1
ATOM 2033 O O . GLN A 1 257 ? -2.180 11.996 39.145 1.00 73.12 257 GLN A O 1
ATOM 2038 N N . GLN A 1 258 ? -0.698 13.221 40.304 1.00 71.88 258 GLN A N 1
ATOM 2039 C CA . GLN A 1 258 ? 0.441 12.311 40.135 1.00 71.88 258 GLN A CA 1
ATOM 2040 C C . GLN A 1 258 ? 0.401 11.100 41.089 1.00 71.88 258 GLN A C 1
ATOM 2042 O O . GLN A 1 258 ? 1.311 10.275 41.063 1.00 71.88 258 GLN A O 1
ATOM 2047 N N . GLY A 1 259 ? -0.645 10.968 41.914 1.00 76.25 259 GLY A N 1
ATOM 2048 C CA . GLY A 1 259 ? -0.870 9.811 42.781 1.00 76.25 259 GLY A CA 1
ATOM 2049 C C . GLY A 1 259 ? -0.108 9.839 44.108 1.00 76.25 259 GLY A C 1
ATOM 2050 O O . GLY A 1 259 ? -0.062 8.810 44.778 1.00 76.25 259 GLY A O 1
ATOM 2051 N N . LEU A 1 260 ? 0.475 10.981 44.497 1.00 77.12 260 LEU A N 1
ATOM 2052 C CA . LEU A 1 260 ? 1.140 11.124 45.794 1.00 77.12 260 LEU A CA 1
ATOM 2053 C C . LEU A 1 260 ? 0.118 11.216 46.935 1.00 77.12 260 LEU A C 1
ATOM 2055 O O . LEU A 1 260 ? -0.918 11.877 46.820 1.00 77.12 260 LEU A O 1
ATOM 2059 N N . SER A 1 261 ? 0.440 10.578 48.057 1.00 82.50 261 SER A N 1
ATOM 2060 C CA . SER A 1 261 ? -0.312 10.701 49.306 1.00 82.50 261 SER A CA 1
ATOM 2061 C C . SER A 1 261 ? -0.125 12.081 49.945 1.00 82.50 261 SER A C 1
ATOM 2063 O O . SER A 1 261 ? 0.862 12.778 49.704 1.00 82.50 261 SER A O 1
ATOM 2065 N N . GLU A 1 262 ? -1.065 12.489 50.799 1.00 76.44 262 GLU A N 1
ATOM 2066 C CA . GLU A 1 262 ? -1.018 13.808 51.446 1.00 76.44 262 GLU A CA 1
ATOM 2067 C C . GLU A 1 262 ? 0.248 14.006 52.293 1.00 76.44 262 GLU A C 1
ATOM 2069 O O . GLU A 1 262 ? 0.796 15.109 52.334 1.00 76.44 262 GLU A O 1
ATOM 2074 N N . ASP A 1 263 ? 0.747 12.938 52.918 1.00 76.75 263 ASP A N 1
ATOM 2075 C CA . ASP A 1 263 ? 1.977 12.976 53.710 1.00 76.75 263 ASP A CA 1
ATOM 2076 C C . ASP A 1 263 ? 3.226 13.109 52.825 1.00 76.75 263 ASP A C 1
ATOM 2078 O O . ASP A 1 263 ? 4.154 13.836 53.177 1.00 76.75 263 ASP A O 1
ATOM 2082 N N . GLU A 1 264 ? 3.249 12.490 51.641 1.00 78.69 264 GLU A N 1
ATOM 2083 C CA . GLU A 1 264 ? 4.346 12.654 50.677 1.00 78.69 264 GLU A CA 1
ATOM 2084 C C . GLU A 1 264 ? 4.384 14.069 50.091 1.00 78.69 264 GLU A C 1
ATOM 2086 O O . GLU A 1 264 ? 5.465 14.644 49.936 1.00 78.69 264 GLU A O 1
ATOM 2091 N N . ILE A 1 265 ? 3.215 14.655 49.813 1.00 81.00 265 ILE A N 1
ATOM 2092 C CA . ILE A 1 265 ? 3.097 16.044 49.347 1.00 81.00 265 ILE A CA 1
ATOM 2093 C C . ILE A 1 265 ? 3.591 17.004 50.434 1.00 81.00 265 ILE A C 1
ATOM 2095 O O . ILE A 1 265 ? 4.422 17.872 50.158 1.00 81.00 265 ILE A O 1
ATOM 2099 N N . ARG A 1 266 ? 3.153 16.807 51.684 1.00 80.31 266 ARG A N 1
ATOM 2100 C CA . ARG A 1 266 ? 3.581 17.624 52.829 1.00 80.31 266 ARG A CA 1
ATOM 2101 C C . ARG A 1 266 ? 5.090 17.526 53.059 1.00 80.31 266 ARG A C 1
ATOM 2103 O O . ARG A 1 266 ? 5.753 18.550 53.204 1.00 80.31 266 ARG A O 1
ATOM 2110 N N . ASN A 1 267 ? 5.651 16.317 53.025 1.00 82.31 267 ASN A N 1
ATOM 2111 C CA . ASN A 1 267 ? 7.091 16.100 53.185 1.00 82.31 267 ASN A CA 1
ATOM 2112 C C . ASN A 1 267 ? 7.899 16.771 52.066 1.00 82.31 267 ASN A C 1
ATOM 2114 O O . ASN A 1 267 ? 8.943 17.364 52.332 1.00 82.31 267 ASN A O 1
ATOM 2118 N N . ARG A 1 268 ? 7.406 16.739 50.822 1.00 82.69 268 ARG A N 1
ATOM 2119 C CA . ARG A 1 268 ? 8.053 17.416 49.690 1.00 82.69 268 ARG A CA 1
ATOM 2120 C C . ARG A 1 268 ? 8.062 18.938 49.862 1.00 82.69 268 ARG A C 1
ATOM 2122 O O . ARG A 1 268 ? 9.103 19.552 49.640 1.00 82.69 268 ARG A O 1
ATOM 2129 N N . GLN A 1 269 ? 6.953 19.526 50.308 1.00 82.38 269 GLN A N 1
ATOM 2130 C CA . GLN A 1 269 ? 6.864 20.967 50.578 1.00 82.38 269 GLN A CA 1
ATOM 2131 C C . GLN A 1 269 ? 7.785 21.398 51.726 1.00 82.38 269 GLN A C 1
ATOM 2133 O O . GLN A 1 269 ? 8.482 22.404 51.615 1.00 82.38 269 GLN A O 1
ATOM 2138 N N . ILE A 1 270 ? 7.863 20.606 52.801 1.00 84.75 270 ILE A N 1
ATOM 2139 C CA . ILE A 1 270 ? 8.807 20.849 53.904 1.00 84.75 270 ILE A CA 1
ATOM 2140 C C . ILE A 1 270 ? 10.249 20.840 53.384 1.00 84.75 270 ILE A C 1
ATOM 2142 O O . ILE A 1 270 ? 11.023 21.739 53.706 1.00 84.75 270 ILE A O 1
ATOM 2146 N N . MET A 1 271 ? 10.610 19.873 52.537 1.00 83.50 271 MET A N 1
ATOM 2147 C CA . MET A 1 271 ? 11.957 19.806 51.963 1.00 83.50 271 MET A CA 1
ATOM 2148 C C . MET A 1 271 ? 12.280 21.018 51.086 1.00 83.50 271 MET A C 1
ATOM 2150 O O . MET A 1 271 ? 13.386 21.543 51.186 1.00 83.50 271 MET A O 1
ATOM 2154 N N . GLN A 1 272 ? 11.329 21.492 50.277 1.00 84.12 272 GLN A N 1
ATOM 2155 C CA . GLN A 1 272 ? 11.507 22.710 49.480 1.00 84.12 272 GLN A CA 1
ATOM 2156 C C . GLN A 1 272 ? 11.744 23.935 50.371 1.00 84.12 272 GLN A C 1
ATOM 2158 O O . GLN A 1 272 ? 12.689 24.677 50.131 1.00 84.12 272 GLN A O 1
ATOM 2163 N N . ILE A 1 273 ? 10.952 24.107 51.436 1.00 84.94 273 ILE A N 1
ATOM 2164 C CA . ILE A 1 273 ? 11.113 25.221 52.384 1.00 84.94 273 ILE A CA 1
ATOM 2165 C C . ILE A 1 273 ? 12.482 25.166 53.070 1.00 84.94 273 ILE A C 1
ATOM 2167 O O . ILE A 1 273 ? 13.167 26.180 53.173 1.00 84.94 273 ILE A O 1
ATOM 2171 N N . VAL A 1 274 ? 12.907 23.986 53.528 1.00 81.31 274 VAL A N 1
ATOM 2172 C CA . VAL A 1 274 ? 14.197 23.817 54.218 1.00 81.31 274 VAL A CA 1
ATOM 2173 C C . VAL A 1 274 ? 15.375 24.110 53.281 1.00 81.31 274 VAL A C 1
ATOM 2175 O O . VAL A 1 274 ? 16.370 24.710 53.701 1.00 81.31 274 VAL A O 1
ATOM 2178 N N . GLN A 1 275 ? 15.256 23.720 52.010 1.00 79.56 275 GLN A N 1
ATOM 2179 C CA . GLN A 1 275 ? 16.277 23.926 50.980 1.00 79.56 275 GLN A CA 1
ATOM 2180 C C . GLN A 1 275 ? 16.273 25.338 50.383 1.00 79.56 275 GLN A C 1
ATOM 2182 O O . GLN A 1 275 ? 17.238 25.702 49.708 1.00 79.56 275 GLN A O 1
ATOM 2187 N N . ASP A 1 276 ? 15.236 26.142 50.629 1.00 77.06 276 ASP A N 1
ATOM 2188 C CA . ASP A 1 276 ? 15.143 27.499 50.103 1.00 77.06 276 ASP A CA 1
ATOM 2189 C C . ASP A 1 276 ? 16.176 28.414 50.776 1.00 77.06 276 ASP A C 1
ATOM 2191 O O . ASP A 1 276 ? 16.047 28.826 51.929 1.00 77.06 276 ASP A O 1
ATOM 2195 N N . SER A 1 277 ? 17.230 28.751 50.037 1.00 73.88 277 SER A N 1
ATOM 2196 C CA . SER A 1 277 ? 18.296 29.639 50.506 1.00 73.88 277 SER A CA 1
ATOM 2197 C C . SER A 1 277 ? 17.863 31.100 50.676 1.00 73.88 277 SER A C 1
ATOM 2199 O O . SER A 1 277 ? 18.636 31.889 51.213 1.00 73.88 277 SER A O 1
ATOM 2201 N N . SER A 1 278 ? 16.679 31.483 50.189 1.00 76.62 278 SER A N 1
ATOM 2202 C CA . SER A 1 278 ? 16.158 32.849 50.311 1.00 76.62 278 SER A CA 1
ATOM 2203 C C . SER A 1 278 ? 15.437 33.108 51.639 1.00 76.62 278 SER A C 1
ATOM 2205 O O . SER A 1 278 ? 15.287 34.265 52.035 1.00 76.62 278 SER A O 1
ATOM 2207 N N . LEU A 1 279 ? 15.022 32.052 52.346 1.00 75.62 279 LEU A N 1
ATOM 2208 C CA . LEU A 1 279 ? 14.307 32.152 53.615 1.00 75.62 279 LEU A CA 1
ATOM 2209 C C . LEU A 1 279 ? 15.277 32.120 54.799 1.00 75.62 279 LEU A C 1
ATOM 2211 O O . LEU A 1 279 ? 16.238 31.351 54.822 1.00 75.62 279 LEU A O 1
ATOM 2215 N N . ASP A 1 280 ? 14.995 32.937 55.814 1.00 80.56 280 ASP A N 1
ATOM 2216 C CA . ASP A 1 280 ? 15.677 32.840 57.105 1.00 80.56 280 ASP A CA 1
ATOM 2217 C C . ASP A 1 280 ? 15.204 31.604 57.882 1.00 80.56 280 ASP A C 1
ATOM 2219 O O . ASP A 1 280 ? 14.072 31.153 57.714 1.00 80.56 280 ASP A O 1
ATOM 2223 N N . GLU A 1 281 ? 16.051 31.070 58.762 1.00 77.25 281 GLU A N 1
ATOM 2224 C CA . GLU A 1 281 ? 15.760 29.843 59.515 1.00 77.25 281 GLU A CA 1
ATOM 2225 C C . GLU A 1 281 ? 14.476 29.936 60.353 1.00 77.25 281 GLU A C 1
ATOM 2227 O O . GLU A 1 281 ? 13.723 28.963 60.438 1.00 77.25 281 GLU A O 1
ATOM 2232 N N . ASP A 1 282 ? 14.160 31.111 60.905 1.00 80.56 282 ASP A N 1
ATOM 2233 C CA . ASP A 1 282 ? 12.917 31.300 61.660 1.00 80.56 282 ASP A CA 1
ATOM 2234 C C . ASP A 1 282 ? 11.681 31.264 60.747 1.00 80.56 282 ASP A C 1
ATOM 2236 O O . ASP A 1 282 ? 10.641 30.720 61.123 1.00 80.56 282 ASP A O 1
ATOM 2240 N N . GLU A 1 283 ? 11.802 31.787 59.526 1.00 81.00 283 GLU A N 1
ATOM 2241 C CA . GLU A 1 283 ? 10.733 31.795 58.525 1.00 81.00 283 GLU A CA 1
ATOM 2242 C C . GLU A 1 283 ? 10.529 30.398 57.924 1.00 81.00 283 GLU A C 1
ATOM 2244 O O . GLU A 1 283 ? 9.391 29.947 57.769 1.00 81.00 283 GLU A O 1
ATOM 2249 N N . LYS A 1 284 ? 11.620 29.662 57.671 1.00 84.44 284 LYS A N 1
ATOM 2250 C CA . LYS A 1 284 ? 11.561 28.246 57.282 1.00 84.44 284 LYS A CA 1
ATOM 2251 C C . LYS A 1 284 ? 10.834 27.428 58.337 1.00 84.44 284 LYS A C 1
ATOM 2253 O O . LYS A 1 284 ? 9.887 26.709 58.021 1.00 84.44 284 LYS A O 1
ATOM 2258 N N . MET A 1 285 ? 11.248 27.567 59.597 1.00 83.06 285 MET A N 1
ATOM 2259 C CA . MET A 1 285 ? 10.657 26.822 60.703 1.00 83.06 285 MET A CA 1
ATOM 2260 C C . MET A 1 285 ? 9.177 27.167 60.871 1.00 83.06 285 MET A C 1
ATOM 2262 O O . MET A 1 285 ? 8.351 26.269 61.015 1.00 83.06 285 MET A O 1
ATOM 2266 N N . LYS A 1 286 ? 8.818 28.449 60.763 1.00 84.44 286 LYS A N 1
ATOM 2267 C CA . LYS A 1 286 ? 7.426 28.900 60.832 1.00 84.44 286 LYS A CA 1
ATOM 2268 C C . LYS A 1 286 ? 6.560 28.271 59.746 1.00 84.44 286 LYS A C 1
ATOM 2270 O O . LYS A 1 286 ? 5.509 27.706 60.049 1.00 84.44 286 LYS A O 1
ATOM 2275 N N . ARG A 1 287 ? 7.015 28.302 58.491 1.00 83.31 287 ARG A N 1
ATOM 2276 C CA . ARG A 1 287 ? 6.286 27.703 57.362 1.00 83.31 287 ARG A CA 1
ATOM 2277 C C . ARG A 1 287 ? 6.153 26.187 57.509 1.00 83.31 287 ARG A C 1
ATOM 2279 O O . ARG A 1 287 ? 5.064 25.656 57.300 1.00 83.31 287 ARG A O 1
ATOM 2286 N N . CYS A 1 288 ? 7.205 25.499 57.950 1.00 84.44 288 CYS A N 1
ATOM 2287 C CA . CYS A 1 288 ? 7.148 24.065 58.245 1.00 84.44 288 CYS A CA 1
ATOM 2288 C C . CYS A 1 288 ? 6.141 23.745 59.363 1.00 84.44 288 CYS A C 1
ATOM 2290 O O . CYS A 1 288 ? 5.325 22.839 59.212 1.00 84.44 288 CYS A O 1
ATOM 2292 N N . MET A 1 289 ? 6.139 24.512 60.457 1.00 85.12 289 MET A N 1
ATOM 2293 C CA . MET A 1 289 ? 5.204 24.313 61.572 1.00 85.12 289 MET A CA 1
ATOM 2294 C C . MET A 1 289 ? 3.749 24.556 61.156 1.00 85.12 289 MET A C 1
ATOM 2296 O O . MET A 1 289 ? 2.860 23.797 61.545 1.00 85.12 289 MET A O 1
ATOM 2300 N N . HIS A 1 290 ? 3.501 25.544 60.294 1.00 83.31 290 HIS A N 1
ATOM 2301 C CA . HIS A 1 290 ? 2.174 25.788 59.727 1.00 83.31 290 HIS A CA 1
ATOM 2302 C C . HIS A 1 290 ? 1.693 24.623 58.847 1.00 83.31 290 HIS A C 1
ATOM 2304 O O . HIS A 1 290 ? 0.524 24.244 58.942 1.00 83.31 290 HIS A O 1
ATOM 2310 N N . LEU A 1 291 ? 2.580 24.015 58.048 1.00 81.12 291 LEU A N 1
ATOM 2311 C CA . LEU A 1 291 ? 2.255 22.843 57.218 1.00 81.12 291 LEU A CA 1
ATOM 2312 C C . LEU A 1 291 ? 1.897 21.600 58.043 1.00 81.12 291 LEU A C 1
ATOM 2314 O O . LEU A 1 291 ? 1.100 20.776 57.597 1.00 81.12 291 LEU A O 1
ATOM 2318 N N . VAL A 1 292 ? 2.460 21.470 59.246 1.00 80.56 292 VAL A N 1
ATOM 2319 C CA . VAL A 1 292 ? 2.171 20.367 60.184 1.00 80.56 292 VAL A CA 1
ATOM 2320 C C . VAL A 1 292 ? 0.954 20.679 61.078 1.00 80.56 292 VAL A C 1
ATOM 2322 O O . VAL A 1 292 ? 0.516 19.837 61.855 1.00 80.56 292 VAL A O 1
ATOM 2325 N N . GLY A 1 293 ? 0.337 21.858 60.922 1.00 80.06 293 GLY A N 1
ATOM 2326 C CA . GLY A 1 293 ? -0.919 22.234 61.582 1.00 80.06 293 GLY A CA 1
ATOM 2327 C C . GLY A 1 293 ? -0.769 23.167 62.787 1.00 80.06 293 GLY A C 1
ATOM 2328 O O . GLY A 1 293 ? -1.774 23.569 63.372 1.00 80.06 293 GLY A O 1
ATOM 2329 N N . HIS A 1 294 ? 0.449 23.583 63.134 1.00 80.31 294 HIS A N 1
ATOM 2330 C CA . HIS A 1 294 ? 0.715 24.538 64.212 1.00 80.31 294 HIS A CA 1
ATOM 2331 C C . HIS A 1 294 ? 0.658 25.986 63.698 1.00 80.31 294 HIS A C 1
ATOM 2333 O O . HIS A 1 294 ? 1.669 26.681 63.663 1.00 80.31 294 HIS A O 1
ATOM 2339 N N . LYS A 1 295 ? -0.530 26.443 63.283 1.00 79.00 295 LYS A N 1
ATOM 2340 C CA . LYS A 1 295 ? -0.747 27.763 62.644 1.00 79.00 295 LYS A CA 1
ATOM 2341 C C . LYS A 1 295 ? -0.419 28.973 63.527 1.00 79.00 295 LYS A C 1
ATOM 2343 O O . LYS A 1 295 ? -0.150 30.048 63.004 1.00 79.00 295 LYS A O 1
ATOM 2348 N N . ASP A 1 296 ? -0.444 28.789 64.843 1.00 78.50 296 ASP A N 1
ATOM 2349 C CA . ASP A 1 296 ? -0.171 29.850 65.819 1.00 78.50 296 ASP A CA 1
ATOM 2350 C C . ASP A 1 296 ? 1.283 29.834 66.319 1.00 78.50 296 ASP A C 1
ATOM 2352 O O . ASP A 1 296 ? 1.648 30.594 67.218 1.00 78.50 296 ASP A O 1
ATOM 2356 N N . TRP A 1 297 ? 2.131 28.962 65.762 1.00 86.31 297 TRP A N 1
ATOM 2357 C CA . TRP A 1 297 ? 3.532 28.885 66.149 1.00 86.31 297 TRP A CA 1
ATOM 2358 C C . TRP A 1 297 ? 4.276 30.154 65.722 1.00 86.31 297 TRP A C 1
ATOM 2360 O O . TRP A 1 297 ? 4.208 30.591 64.573 1.00 86.31 297 TRP A O 1
ATOM 2370 N N . GLN A 1 298 ? 5.020 30.743 66.653 1.00 78.75 298 GLN A N 1
ATOM 2371 C CA . GLN A 1 298 ? 5.920 31.856 66.377 1.00 78.75 298 GLN A CA 1
ATOM 2372 C C . GLN A 1 298 ? 7.328 31.486 66.845 1.00 78.75 298 GLN A C 1
ATOM 2374 O O . GLN A 1 298 ? 7.471 30.831 67.886 1.00 78.75 298 GLN A O 1
ATOM 2379 N N . PRO A 1 299 ? 8.369 31.921 66.117 1.00 78.00 299 PRO A N 1
ATOM 2380 C CA . PRO A 1 299 ? 9.740 31.743 66.563 1.00 78.00 299 PRO A CA 1
ATOM 2381 C C . PRO A 1 299 ? 9.929 32.432 67.916 1.00 78.00 299 PRO A C 1
ATOM 2383 O O . PRO A 1 299 ? 9.367 33.500 68.178 1.00 78.00 299 PRO A O 1
ATOM 2386 N N . HIS A 1 300 ? 10.693 31.802 68.805 1.00 76.31 300 HIS A N 1
ATOM 2387 C CA . HIS A 1 300 ? 10.996 32.410 70.093 1.00 76.31 300 HIS A CA 1
ATOM 2388 C C . HIS A 1 300 ? 11.788 33.708 69.892 1.00 76.31 300 HIS A C 1
ATOM 2390 O O . HIS A 1 300 ? 12.681 33.752 69.043 1.00 76.31 300 HIS A O 1
ATOM 2396 N N . PRO A 1 301 ? 11.471 34.772 70.650 1.00 74.56 301 PRO A N 1
ATOM 2397 C CA . PRO A 1 301 ? 12.196 36.027 70.546 1.00 74.56 301 PRO A CA 1
ATOM 2398 C C . PRO A 1 301 ? 13.663 35.793 70.909 1.00 74.56 301 PRO A C 1
ATOM 2400 O O . PRO A 1 301 ? 13.974 35.369 72.020 1.00 74.56 301 PRO A O 1
ATOM 2403 N N . LEU A 1 302 ? 14.554 36.063 69.955 1.00 75.12 302 LEU A N 1
ATOM 2404 C CA . LEU A 1 302 ? 15.992 35.913 70.153 1.00 75.12 302 LEU A CA 1
ATOM 2405 C C . LEU A 1 302 ? 16.485 36.918 71.188 1.00 75.12 302 LEU A C 1
ATOM 2407 O O . LEU A 1 302 ? 16.164 38.110 71.120 1.00 75.12 302 LEU A O 1
ATOM 2411 N N . THR A 1 303 ? 17.336 36.448 72.092 1.00 81.75 303 THR A N 1
ATOM 2412 C CA . THR A 1 303 ? 18.148 37.333 72.924 1.00 81.75 303 THR A CA 1
ATOM 2413 C C . THR A 1 303 ? 19.093 38.158 72.047 1.00 81.75 303 THR A C 1
ATOM 2415 O O . THR A 1 303 ? 19.448 37.773 70.930 1.00 81.75 303 THR A O 1
ATOM 2418 N N . GLU A 1 304 ? 19.536 39.310 72.549 1.00 75.94 304 GLU A N 1
ATOM 2419 C CA . GLU A 1 304 ? 20.498 40.160 71.837 1.00 75.94 304 GLU A CA 1
ATOM 2420 C C . GLU A 1 304 ? 21.796 39.400 71.511 1.00 75.94 304 GLU A C 1
ATOM 2422 O O . GLU A 1 304 ? 22.340 39.512 70.413 1.00 75.94 304 GLU A O 1
ATOM 2427 N N . GLN A 1 305 ? 22.231 38.527 72.423 1.00 77.38 305 GLN A N 1
ATOM 2428 C CA . GLN A 1 305 ? 23.389 37.661 72.225 1.00 77.38 305 GLN A CA 1
ATOM 2429 C C . GLN A 1 305 ? 23.182 36.651 71.083 1.00 77.38 305 GLN A C 1
ATOM 2431 O O . GLN A 1 305 ? 24.087 36.442 70.274 1.00 77.38 305 GLN A O 1
ATOM 2436 N N . GLU A 1 306 ? 21.998 36.044 70.971 1.00 75.62 306 GLU A N 1
ATOM 2437 C CA . GLU A 1 306 ? 21.668 35.120 69.876 1.00 75.62 306 GLU A CA 1
ATOM 2438 C C . GLU A 1 306 ? 21.529 35.834 68.534 1.00 75.62 306 GLU A C 1
ATOM 2440 O O . GLU A 1 306 ? 21.967 35.299 67.513 1.00 75.62 306 GLU A O 1
ATOM 2445 N N . ARG A 1 307 ? 20.973 37.051 68.532 1.00 76.00 307 ARG A N 1
ATOM 2446 C CA . ARG A 1 307 ? 20.898 37.896 67.335 1.00 76.00 307 ARG A CA 1
ATOM 2447 C C . ARG A 1 307 ? 22.296 38.214 66.815 1.00 76.00 307 ARG A C 1
ATOM 2449 O O . ARG A 1 307 ? 22.585 37.936 65.653 1.00 76.00 307 ARG A O 1
ATOM 2456 N N . ASN A 1 308 ? 23.182 38.676 67.696 1.00 79.44 308 ASN A N 1
ATOM 2457 C CA . ASN A 1 308 ? 24.570 38.985 67.348 1.00 79.44 308 ASN A CA 1
ATOM 2458 C C . ASN A 1 308 ? 25.322 37.739 66.855 1.00 79.44 308 ASN A C 1
ATOM 2460 O O . ASN A 1 308 ? 26.092 37.817 65.895 1.00 79.44 308 ASN A O 1
ATOM 2464 N N . ARG A 1 309 ? 25.069 36.568 67.459 1.00 80.44 309 ARG A N 1
ATOM 2465 C CA . ARG A 1 309 ? 25.651 35.294 67.013 1.00 80.44 309 ARG A CA 1
ATOM 2466 C C . ARG A 1 309 ? 25.206 34.934 65.595 1.00 80.44 309 ARG A C 1
ATOM 2468 O O . ARG A 1 309 ? 26.060 34.653 64.759 1.00 80.44 309 ARG A O 1
ATOM 2475 N N . ARG A 1 310 ? 23.903 34.994 65.302 1.00 79.69 310 ARG A N 1
ATOM 2476 C CA . ARG A 1 310 ? 23.361 34.690 63.965 1.00 79.69 310 ARG A CA 1
ATOM 2477 C C . ARG A 1 310 ? 23.862 35.663 62.899 1.00 79.69 310 ARG A C 1
ATOM 2479 O O . ARG A 1 310 ? 24.191 35.241 61.795 1.00 79.69 310 ARG A O 1
ATOM 2486 N N . GLU A 1 311 ? 23.947 36.954 63.214 1.00 80.12 311 GLU A N 1
ATOM 2487 C CA . GLU A 1 311 ? 24.517 37.950 62.2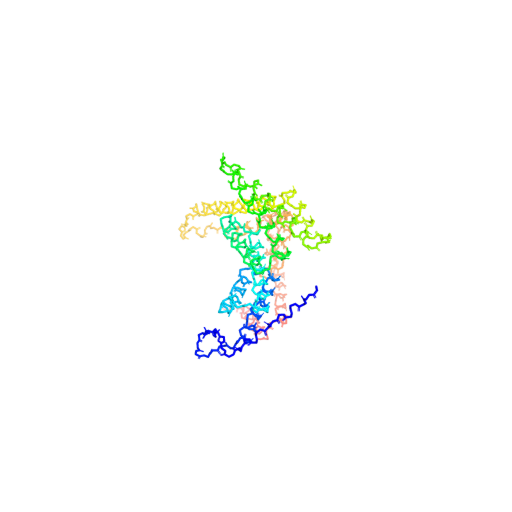97 1.00 80.12 311 GLU A CA 1
ATOM 2488 C C . GLU A 1 311 ? 26.003 37.681 62.017 1.00 80.12 311 GLU A C 1
ATOM 2490 O O . GLU A 1 311 ? 26.438 37.745 60.865 1.00 80.12 311 GLU A O 1
ATOM 2495 N N . SER A 1 312 ? 26.762 37.290 63.045 1.00 80.94 312 SER A N 1
ATOM 2496 C CA . SER A 1 312 ? 28.173 36.909 62.906 1.00 80.94 312 SER A CA 1
ATOM 2497 C C . SER A 1 312 ? 28.352 35.649 62.052 1.00 80.94 312 SER A C 1
ATOM 2499 O O . SER A 1 312 ? 29.227 35.609 61.189 1.00 80.94 312 SER A O 1
ATOM 2501 N N . GLU A 1 313 ? 27.506 34.633 62.242 1.00 80.44 313 GLU A N 1
ATOM 2502 C CA . GLU A 1 313 ? 27.506 33.400 61.442 1.00 80.44 313 GLU A CA 1
ATOM 2503 C C . GLU A 1 313 ? 27.172 33.686 59.971 1.00 80.44 313 GLU A C 1
ATOM 2505 O O . GLU A 1 313 ? 27.900 33.238 59.083 1.00 80.44 313 GLU A O 1
ATOM 2510 N N . LYS A 1 314 ? 26.147 34.507 59.698 1.00 81.56 314 LYS A N 1
ATOM 2511 C CA . LYS A 1 314 ? 25.796 34.943 58.333 1.00 81.56 314 LYS A CA 1
ATOM 2512 C C . LYS A 1 314 ? 26.943 35.690 57.658 1.00 81.56 314 LYS A C 1
ATOM 2514 O O . LYS A 1 314 ? 27.225 35.461 56.483 1.00 81.56 314 LYS A O 1
ATOM 2519 N N . MET A 1 315 ? 27.628 36.563 58.398 1.00 83.88 315 MET A N 1
ATOM 2520 C CA . MET A 1 315 ? 28.805 37.269 57.895 1.00 83.88 315 MET A CA 1
ATOM 2521 C C . MET A 1 315 ? 29.937 36.293 57.552 1.00 83.88 315 MET A C 1
ATOM 2523 O O . MET A 1 315 ? 30.491 36.368 56.457 1.00 83.88 315 MET A O 1
ATOM 2527 N N . LEU A 1 316 ? 30.264 35.361 58.449 1.00 84.38 316 LEU A N 1
ATOM 2528 C CA . LEU A 1 316 ? 31.303 34.356 58.208 1.00 84.38 316 LEU A CA 1
ATOM 2529 C C . LEU A 1 316 ? 30.973 33.480 56.998 1.00 84.38 316 LEU A C 1
ATOM 2531 O O . LEU A 1 316 ? 31.839 33.277 56.149 1.00 84.38 316 LEU A O 1
ATOM 2535 N N . GLN A 1 317 ? 29.726 33.026 56.876 1.00 83.06 317 GLN A N 1
ATOM 2536 C CA . GLN A 1 317 ? 29.277 32.220 55.745 1.00 83.06 317 GLN A CA 1
ATOM 2537 C C . GLN A 1 317 ? 29.405 32.983 54.419 1.00 83.06 317 GLN A C 1
ATOM 2539 O O . GLN A 1 317 ? 29.909 32.431 53.443 1.00 83.06 317 GLN A O 1
ATOM 2544 N N . PHE A 1 318 ? 29.034 34.268 54.395 1.00 85.81 318 PHE A N 1
ATOM 2545 C CA . PHE A 1 318 ? 29.194 35.124 53.217 1.00 85.81 318 PHE A CA 1
ATOM 2546 C C . PHE A 1 318 ? 30.669 35.291 52.811 1.00 85.81 318 PHE A C 1
ATOM 2548 O O . PHE A 1 318 ? 31.012 35.232 51.630 1.00 85.81 318 PHE A O 1
ATOM 2555 N N . LEU A 1 319 ? 31.567 35.461 53.786 1.00 87.44 319 LEU A N 1
ATOM 2556 C CA . LEU A 1 319 ? 33.005 35.608 53.532 1.00 87.44 319 LEU A CA 1
ATOM 2557 C C . LEU A 1 319 ? 33.673 34.295 53.106 1.00 87.44 319 LEU A C 1
ATOM 2559 O O . LEU A 1 319 ? 34.620 34.318 52.315 1.00 87.44 319 LEU A O 1
ATOM 2563 N N . GLN A 1 320 ? 33.188 33.159 53.605 1.00 85.88 320 GLN A N 1
ATOM 2564 C CA . GLN A 1 320 ? 33.716 31.830 53.295 1.00 85.88 320 GLN A CA 1
ATOM 2565 C C . GLN A 1 320 ? 33.178 31.252 51.980 1.00 85.88 320 GLN A C 1
ATOM 2567 O O . GLN A 1 320 ? 33.788 30.321 51.459 1.00 85.88 320 GLN A O 1
ATOM 2572 N N . ASP A 1 321 ? 32.099 31.802 51.410 1.00 84.19 321 ASP A N 1
ATOM 2573 C CA . ASP A 1 321 ? 31.537 31.323 50.143 1.00 84.19 321 ASP A CA 1
ATOM 2574 C C . ASP A 1 321 ? 32.565 31.467 48.996 1.00 84.19 321 ASP A C 1
ATOM 2576 O O . ASP A 1 321 ? 32.960 32.592 48.652 1.00 84.19 321 ASP A O 1
ATOM 2580 N N . PRO A 1 322 ? 33.036 30.357 48.391 1.00 84.25 322 PRO A N 1
ATOM 2581 C CA . PRO A 1 322 ? 34.027 30.394 47.317 1.00 84.25 322 PRO A CA 1
ATOM 2582 C C . PRO A 1 322 ? 33.461 30.929 45.996 1.00 84.25 322 PRO A C 1
ATOM 2584 O O . PRO A 1 322 ? 34.233 31.239 45.093 1.00 84.25 322 PRO A O 1
ATOM 2587 N N . ARG A 1 323 ? 32.133 31.039 45.860 1.00 88.06 323 ARG A N 1
ATOM 2588 C CA . ARG A 1 323 ? 31.472 31.552 44.649 1.00 88.06 323 ARG A CA 1
ATOM 2589 C C . ARG A 1 323 ? 31.444 33.078 44.594 1.00 88.06 323 ARG A C 1
ATOM 2591 O O . ARG A 1 323 ? 31.198 33.633 43.528 1.00 88.06 323 ARG A O 1
ATOM 2598 N N . ARG A 1 324 ? 31.666 33.745 45.729 1.00 85.88 324 ARG A N 1
ATOM 2599 C CA . ARG A 1 324 ? 31.629 35.206 45.854 1.00 85.88 324 ARG A CA 1
ATOM 2600 C C . ARG A 1 324 ? 32.982 35.818 45.533 1.00 85.88 324 ARG A C 1
ATOM 2602 O O . ARG A 1 324 ? 34.011 35.346 46.028 1.00 85.88 324 ARG A O 1
ATOM 2609 N N . SER A 1 325 ? 32.980 36.888 44.745 1.00 90.94 325 SER A N 1
ATOM 2610 C CA . SER A 1 325 ? 34.212 37.577 44.366 1.00 90.94 325 SER A CA 1
ATOM 2611 C C . SER A 1 325 ? 34.823 38.329 45.561 1.00 90.94 325 SER A C 1
ATOM 2613 O O . SER A 1 325 ? 34.112 38.686 46.508 1.00 90.94 325 SER A O 1
ATOM 2615 N N . PRO A 1 326 ? 36.141 38.601 45.546 1.00 91.44 3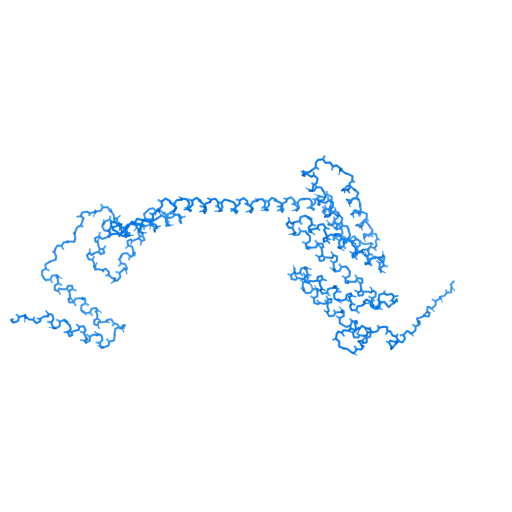26 PRO A N 1
ATOM 2616 C CA . PRO A 1 326 ? 36.768 39.447 46.560 1.00 91.44 326 PRO A CA 1
ATOM 2617 C C . PRO A 1 326 ? 36.094 40.822 46.689 1.00 91.44 326 PRO A C 1
ATOM 2619 O O . PRO A 1 326 ? 35.898 41.298 47.805 1.00 91.44 326 PRO A O 1
ATOM 2622 N N . ASP A 1 327 ? 35.663 41.418 45.576 1.00 89.88 327 ASP A N 1
ATOM 2623 C CA . ASP A 1 327 ? 35.034 42.743 45.562 1.00 89.88 327 ASP A CA 1
ATOM 2624 C C . ASP A 1 327 ? 33.641 42.737 46.208 1.00 89.88 327 ASP A C 1
ATOM 2626 O O . ASP A 1 327 ? 33.310 43.646 46.971 1.00 89.88 327 ASP A O 1
ATOM 2630 N N . GLU A 1 328 ? 32.842 41.686 45.984 1.00 88.25 328 GLU A N 1
ATOM 2631 C CA . GLU A 1 328 ? 31.551 41.505 46.666 1.00 88.25 328 GLU A CA 1
ATOM 2632 C C . GLU A 1 328 ? 31.737 41.391 48.186 1.00 88.25 328 GLU A C 1
ATOM 2634 O O . GLU A 1 328 ? 30.980 41.981 48.959 1.00 88.25 328 GLU A O 1
ATOM 2639 N N . LYS A 1 329 ? 32.780 40.674 48.624 1.00 89.94 329 LYS A N 1
ATOM 2640 C CA . LYS A 1 329 ? 33.124 40.515 50.047 1.00 89.94 329 LYS A CA 1
ATOM 2641 C C . LYS A 1 329 ? 33.548 41.836 50.679 1.00 89.94 329 LYS A C 1
ATOM 2643 O O . LYS A 1 329 ? 33.086 42.163 51.772 1.00 89.94 329 LYS A O 1
ATOM 2648 N N . VAL A 1 330 ? 34.374 42.619 49.986 1.00 89.31 330 VAL A N 1
ATOM 2649 C CA . VAL A 1 330 ? 34.803 43.949 50.447 1.00 89.31 330 VAL A CA 1
ATOM 2650 C C . VAL A 1 330 ? 33.618 44.915 50.515 1.00 89.31 330 VAL A C 1
ATOM 2652 O O . VAL A 1 330 ? 33.464 45.618 51.514 1.00 89.31 330 VAL A O 1
ATOM 2655 N N . SER A 1 331 ? 32.745 44.916 49.505 1.00 89.06 331 SER A N 1
ATOM 2656 C CA . SER A 1 331 ? 31.551 45.770 49.476 1.00 89.06 331 SER A CA 1
ATOM 2657 C C . SER A 1 331 ? 30.580 45.441 50.618 1.00 89.06 331 SER A C 1
ATOM 2659 O O . SER A 1 331 ? 30.100 46.340 51.311 1.00 89.06 331 SER A O 1
ATOM 2661 N N . TYR A 1 332 ? 30.366 44.151 50.891 1.00 87.00 332 TYR A N 1
ATOM 2662 C CA . TYR A 1 332 ? 29.531 43.694 52.002 1.00 87.00 332 TYR A CA 1
ATOM 2663 C C . TYR A 1 332 ? 30.089 44.112 53.372 1.00 87.00 332 TYR A C 1
ATOM 2665 O O . TYR A 1 332 ? 29.350 44.631 54.212 1.00 87.00 332 TYR A O 1
ATOM 2673 N N . LEU A 1 333 ? 31.402 43.966 53.587 1.00 87.31 333 LEU A N 1
ATOM 2674 C CA . LEU A 1 333 ? 32.063 44.422 54.815 1.00 87.31 333 LEU A CA 1
ATOM 2675 C C . LEU A 1 333 ? 31.983 45.944 54.990 1.00 87.31 333 LEU A C 1
ATOM 2677 O O . LEU A 1 333 ? 31.741 46.419 56.100 1.00 87.31 333 LEU A O 1
ATOM 2681 N N . ALA A 1 334 ? 32.134 46.711 53.908 1.00 86.00 334 ALA A N 1
ATOM 2682 C CA . ALA A 1 334 ? 32.004 48.166 53.945 1.00 86.00 334 ALA A CA 1
ATOM 2683 C C . ALA A 1 334 ? 30.587 48.605 54.353 1.00 86.00 334 ALA A C 1
ATOM 2685 O O . ALA A 1 334 ? 30.436 49.517 55.170 1.00 86.00 334 ALA A O 1
ATOM 2686 N N . HIS A 1 335 ? 29.555 47.924 53.845 1.00 84.25 335 HIS A N 1
ATOM 2687 C CA . HIS A 1 335 ? 28.165 48.179 54.221 1.00 84.25 335 HIS A CA 1
ATOM 2688 C C . HIS A 1 335 ? 27.897 47.851 55.699 1.00 84.25 335 HIS A C 1
ATOM 2690 O O . HIS A 1 335 ? 27.256 48.634 56.402 1.00 84.25 335 HIS A O 1
ATOM 2696 N N . LEU A 1 336 ? 28.418 46.727 56.207 1.00 81.75 336 LEU A N 1
ATOM 2697 C CA . LEU A 1 336 ? 28.302 46.384 57.630 1.00 81.75 336 LEU A CA 1
ATOM 2698 C C . LEU A 1 336 ? 28.994 47.418 58.525 1.00 81.75 336 LEU A C 1
ATOM 2700 O O . LEU A 1 336 ? 28.403 47.856 59.510 1.00 81.75 336 LEU A O 1
ATOM 2704 N N . TYR A 1 337 ? 30.194 47.866 58.147 1.00 80.81 337 TYR A N 1
ATOM 2705 C CA . TYR A 1 337 ? 30.929 48.885 58.896 1.00 80.81 337 TYR A CA 1
ATOM 2706 C C . TYR A 1 337 ? 30.175 50.222 58.954 1.00 80.81 337 TYR A C 1
ATOM 2708 O O . TYR A 1 337 ? 30.108 50.849 60.011 1.00 80.81 337 TYR A O 1
ATOM 2716 N N . GLN A 1 338 ? 29.561 50.645 57.842 1.00 80.50 338 GLN A N 1
ATOM 2717 C CA . GLN A 1 338 ? 28.707 51.837 57.814 1.00 80.50 338 GLN A CA 1
ATOM 2718 C C . GLN A 1 338 ? 27.484 51.691 58.723 1.00 80.50 338 GLN A C 1
ATOM 2720 O O . GLN A 1 338 ? 27.130 52.643 59.410 1.00 80.50 338 GLN A O 1
ATOM 2725 N N . LYS A 1 339 ? 26.876 50.501 58.771 1.00 76.06 339 LYS A N 1
ATOM 2726 C CA . LYS A 1 339 ? 25.712 50.216 59.617 1.00 76.06 339 LYS A CA 1
ATOM 2727 C C . LYS A 1 339 ? 26.055 50.153 61.111 1.00 76.06 339 LYS A C 1
ATOM 2729 O O . LYS A 1 339 ? 25.197 50.442 61.935 1.00 76.06 339 LYS A O 1
ATOM 2734 N N . SER A 1 340 ? 27.293 49.792 61.458 1.00 70.31 340 SER A N 1
ATOM 2735 C CA . SER A 1 340 ? 27.784 49.755 62.844 1.00 70.31 340 SER A CA 1
ATOM 2736 C C . SER A 1 340 ? 28.330 51.088 63.358 1.00 70.31 340 SER A C 1
ATOM 2738 O O . SER A 1 340 ? 28.711 51.169 64.525 1.00 70.31 340 SER A O 1
ATOM 2740 N N . LYS A 1 341 ? 28.413 52.129 62.516 1.00 72.81 341 LYS A N 1
ATOM 2741 C CA . LYS A 1 341 ? 28.775 53.460 63.007 1.00 72.81 341 LYS A CA 1
ATOM 2742 C C . LYS A 1 341 ? 27.648 53.963 63.915 1.00 72.81 341 LYS A C 1
ATOM 2744 O O . LYS A 1 341 ? 26.509 54.009 63.453 1.00 72.81 341 LYS A O 1
ATOM 2749 N N . PRO A 1 342 ? 27.930 54.338 65.174 1.00 60.44 342 PRO A N 1
ATOM 2750 C CA . PRO A 1 342 ? 26.946 55.055 65.965 1.00 60.44 342 PRO A CA 1
ATOM 2751 C C . PRO A 1 342 ? 26.601 56.348 65.222 1.00 60.44 342 PRO A C 1
ATOM 2753 O O . PRO A 1 342 ? 27.494 57.046 64.741 1.00 60.44 342 PRO A O 1
ATOM 2756 N N . SER A 1 343 ? 25.308 56.612 65.058 1.00 57.84 343 SER A N 1
ATOM 2757 C CA . SER A 1 343 ? 24.834 57.905 64.577 1.00 57.84 343 SER A CA 1
ATOM 2758 C C . SER A 1 343 ? 25.257 58.954 65.604 1.00 57.84 343 SER A C 1
ATOM 2760 O O . SER A 1 343 ? 24.806 58.872 66.747 1.00 57.84 343 SER A O 1
ATOM 2762 N N . ASP A 1 344 ? 26.151 59.864 65.216 1.00 51.28 344 ASP A N 1
ATOM 2763 C CA . ASP A 1 344 ? 26.512 61.036 66.027 1.00 51.28 344 ASP A CA 1
ATOM 2764 C C . ASP A 1 344 ? 25.301 61.946 66.288 1.00 51.28 344 ASP A C 1
ATOM 2766 O O . ASP A 1 344 ? 24.454 62.095 65.368 1.00 51.28 344 ASP A O 1
#

Secondary structure (DSSP, 8-state):
------------GGGSPPB--SSS--B-HHHHHHHHHHHHHHHHHHHHTT-HHHHHHHHHHHHHHHGGGTTS--HHHHHHHHHHHHHHHHHHHHHHHT-S-HHHHHHHHHHHHHHHHHHHHH-TT-HHHHHHHHHHHHHHHHHHHHHHTTS----HHHHHHHHHHHHHHHHHHHHH-S--HHHHHHHHHHHTTHHHHHHHHHHHHHHHHHHHHHHHHHHHHHHHHHHHT-PPPPGGGGGG--HHHHHHHHHHHHHHHTT--HHHHHHHHHHHHHH-TTS-HHHHHHHHHHHTT-TT--PPPPPHHHHHHHHHHHHHHHHH-TTS-HHHHHHHHHHHHHHTS---

Radius of gyration: 40.07 Å; chains: 1; bounding box: 66×93×111 Å